Protein AF-0000000087569496 (afdb_homodimer)

Organism: Thalassiosira oceanica (NCBI:txid159749)

Sequence (236 aa):
MSSGLENQNARIEALPGYALFNLKLINWGYIDIARCLPVDTTTLADIKSLITQHVGPTKSLQVSRADNNFPLDADDNITLRGLGFRGKVEKDLPVYNLHYDFTPVGTTESDPLLMTMSMSSGLENQNARIEALPGYALFNLKLINWGYIDIARCLPVDTTTLADIKSLITQHVGPTKSLQVSRADNNFPLDADDNITLRGLGFRGKVEKDLPVYNLHYDFTPVGTTESDPLLMTMS

Nearest PDB structures (foldseek):
  1we6-assembly1_A  TM=6.047E-01  e=3.106E-01  Arabidopsis thaliana
  3shq-assembly1_A  TM=4.912E-01  e=2.909E-01  Drosophila melanogaster
  1hz6-assembly4_A  TM=3.983E-01  e=5.210E+00  Finegoldia magna ATCC 29328
  1we6-assembly1_A  TM=6.037E-01  e=2.105E-01  Arabidopsis thaliana
  3shq-assembly1_A  TM=4.907E-01  e=3.119E-01  Drosophila melanogaster

pLDDT: mean 76.32, std 21.36, range [25.95, 95.31]

Foldseek 3Di:
DPPDPPCVVVPPVQQFFKDWDWDDDPPDPDDTDIDIDRQVQQFLLNVVVVVCVVPPDDPDDWDADPVVRHTPPDDRRAGNVSSPDGGHRVPPDDDDDDDDDDDDPPDDPPNPPVPPVD/DPPDPPCVVVPVVQQFFKDWDWDDDPVDPDDTDIDIDRQVQQFLLNVVVVVCVVPPDDPDDWDADPVVRHTPPDDRRAGNVSSPDGGHRPPPDDDDDDDDDDDDPPDDPPNPPVPPVD

Structure (mmCIF, N/CA/C/O backbone):
data_AF-0000000087569496-model_v1
#
loop_
_entity.id
_entity.type
_entity.pdbx_description
1 polymer 'Ubiquitin-like domain-containing protein'
#
loop_
_atom_site.group_PDB
_atom_site.id
_atom_site.type_symbol
_atom_site.label_atom_id
_atom_site.label_alt_id
_atom_site.label_comp_id
_atom_site.label_asym_id
_atom_site.label_entity_id
_atom_site.label_seq_id
_atom_site.pdbx_PDB_ins_code
_atom_site.Cartn_x
_atom_site.Cartn_y
_atom_site.Cartn_z
_atom_site.occupancy
_atom_site.B_iso_or_equiv
_atom_site.auth_seq_id
_atom_site.auth_comp_id
_atom_site.auth_asym_id
_atom_site.auth_atom_id
_atom_site.pdbx_PDB_model_num
ATOM 1 N N . MET A 1 1 ? 30.203 1.764 -35.562 1 27.36 1 MET A N 1
ATOM 2 C CA . MET A 1 1 ? 28.766 1.621 -35.344 1 27.36 1 MET A CA 1
ATOM 3 C C . MET A 1 1 ? 28.469 1.383 -33.875 1 27.36 1 MET A C 1
ATOM 5 O O . MET A 1 1 ? 28.125 0.268 -33.469 1 27.36 1 MET A O 1
ATOM 9 N N . SER A 1 2 ? 29.266 1.926 -32.906 1 35.06 2 SER A N 1
ATOM 10 C CA . SER A 1 2 ? 29.594 1.748 -31.5 1 35.06 2 SER A CA 1
ATOM 11 C C . SER A 1 2 ? 28.391 2.076 -30.609 1 35.06 2 SER A C 1
ATOM 13 O O . SER A 1 2 ? 28.547 2.213 -29.391 1 35.06 2 SER A O 1
ATOM 15 N N . SER A 1 3 ? 27.281 2.643 -31.078 1 34.66 3 SER A N 1
ATOM 16 C CA . SER A 1 3 ? 26.312 3.516 -30.406 1 34.66 3 SER A CA 1
ATOM 17 C C . SER A 1 3 ? 25.578 2.779 -29.297 1 34.66 3 SER A C 1
ATOM 19 O O . SER A 1 3 ? 25.188 3.385 -28.297 1 34.66 3 SER A O 1
ATOM 21 N N . GLY A 1 4 ? 24.969 1.723 -29.609 1 32.78 4 GLY A N 1
ATOM 22 C CA . GLY A 1 4 ? 23.703 1.283 -29.031 1 32.78 4 GLY A CA 1
ATOM 23 C C . GLY A 1 4 ? 23.828 0.791 -27.609 1 32.78 4 GLY A C 1
ATOM 24 O O . GLY A 1 4 ? 22.891 0.198 -27.062 1 32.78 4 GLY A O 1
ATOM 25 N N . LEU A 1 5 ? 24.953 0.333 -27.156 1 32.25 5 LEU A N 1
ATOM 26 C CA . LEU A 1 5 ? 25.266 -0.092 -25.797 1 32.25 5 LEU A CA 1
ATOM 27 C C . LEU A 1 5 ? 24.953 1.018 -24.797 1 32.25 5 LEU A C 1
ATOM 29 O O . LEU A 1 5 ? 25.859 1.548 -24.156 1 32.25 5 LEU A O 1
ATOM 33 N N . GLU A 1 6 ? 24.422 2.135 -25.312 1 31.05 6 GLU A N 1
ATOM 34 C CA . GLU A 1 6 ? 24.109 3.197 -24.359 1 31.05 6 GLU A CA 1
ATOM 35 C C . GLU A 1 6 ? 23.797 2.625 -22.969 1 31.05 6 GLU A C 1
ATOM 37 O O . GLU A 1 6 ? 23.344 1.481 -22.859 1 31.05 6 GLU A O 1
ATOM 42 N N . ASN A 1 7 ? 24.391 3.305 -21.922 1 30.58 7 ASN A N 1
ATOM 43 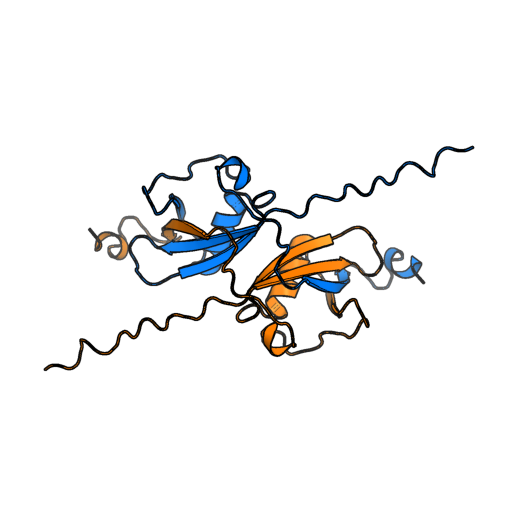C CA . ASN A 1 7 ? 24.453 3.309 -20.453 1 30.58 7 ASN A CA 1
ATOM 44 C C . ASN A 1 7 ? 23.094 2.98 -19.844 1 30.58 7 ASN A C 1
ATOM 46 O O . ASN A 1 7 ? 22.172 3.809 -19.859 1 30.58 7 ASN A O 1
ATOM 50 N N . GLN A 1 8 ? 22.422 1.979 -20.234 1 30.36 8 GLN A N 1
ATOM 51 C CA . GLN A 1 8 ? 21.312 1.518 -19.391 1 30.36 8 GLN A CA 1
ATOM 52 C C . GLN A 1 8 ? 21.578 1.82 -17.922 1 30.36 8 GLN A C 1
ATOM 54 O O . GLN A 1 8 ? 22.234 1.044 -17.234 1 30.36 8 GLN A O 1
ATOM 59 N N . ASN A 1 9 ? 22.344 2.887 -17.516 1 31.89 9 ASN A N 1
ATOM 60 C CA . ASN A 1 9 ? 22.391 3.396 -16.156 1 31.89 9 ASN A CA 1
ATOM 61 C C . ASN A 1 9 ? 21.094 3.084 -15.398 1 31.89 9 ASN A C 1
ATOM 63 O O . ASN A 1 9 ? 20.031 3.6 -15.742 1 31.89 9 ASN A O 1
ATOM 67 N N . ALA A 1 10 ? 20.75 1.887 -15.234 1 31.53 10 ALA A N 1
ATOM 68 C CA . ALA A 1 10 ? 19.734 1.362 -14.328 1 31.53 10 ALA A CA 1
ATOM 69 C C . ALA A 1 10 ? 19.469 2.332 -13.18 1 31.53 10 ALA A C 1
ATOM 71 O O . ALA A 1 10 ? 20.375 2.605 -12.375 1 31.53 10 ALA A O 1
ATOM 72 N N . ARG A 1 11 ? 19.047 3.592 -13.375 1 32.56 11 ARG A N 1
ATOM 73 C CA . ARG A 1 11 ? 18.562 4.434 -12.281 1 32.56 11 ARG A CA 1
ATOM 74 C C . ARG A 1 11 ? 18.219 3.594 -11.055 1 32.56 11 ARG A C 1
ATOM 76 O O . ARG A 1 11 ? 17.344 2.734 -11.109 1 32.56 11 ARG A O 1
ATOM 83 N N . ILE A 1 12 ? 19.141 3.064 -10.352 1 38.03 12 ILE A N 1
ATOM 84 C CA . ILE A 1 12 ? 18.844 2.596 -9.008 1 38.03 12 ILE A CA 1
ATOM 85 C C . ILE A 1 12 ? 17.625 3.357 -8.461 1 38.03 12 ILE A C 1
ATOM 87 O O . ILE A 1 12 ? 17.734 4.547 -8.148 1 38.03 12 ILE A O 1
ATOM 91 N N . GLU A 1 13 ? 16.672 3.441 -9.102 1 44.5 13 GLU A N 1
ATOM 92 C CA . GLU A 1 13 ? 15.523 4.121 -8.492 1 44.5 13 GLU A CA 1
ATOM 93 C C . GLU A 1 13 ? 15.531 3.951 -6.977 1 44.5 13 GLU A C 1
ATOM 95 O O . GLU A 1 13 ? 15.633 2.83 -6.469 1 44.5 13 GLU A O 1
ATOM 100 N N . ALA A 1 14 ? 16.234 4.918 -6.363 1 51.84 14 ALA A N 1
ATOM 101 C CA . ALA A 1 14 ? 16.188 4.965 -4.902 1 51.84 14 ALA A CA 1
ATOM 102 C C . ALA A 1 14 ? 14.883 4.355 -4.379 1 51.84 14 ALA A C 1
ATOM 104 O O . ALA A 1 14 ? 13.828 4.492 -5.008 1 51.84 14 ALA A O 1
ATOM 105 N N . LEU A 1 15 ? 15.055 3.25 -3.758 1 62.47 15 LEU A N 1
ATOM 106 C CA . LEU A 1 15 ? 13.906 2.652 -3.094 1 62.47 15 LEU A CA 1
ATOM 107 C C . LEU A 1 15 ? 13.039 3.727 -2.441 1 62.47 15 LEU A C 1
ATOM 109 O O . LEU A 1 15 ? 13.555 4.625 -1.772 1 62.47 15 LEU A O 1
ATOM 113 N N . PRO A 1 16 ? 11.922 3.766 -2.926 1 75.06 16 PRO A N 1
ATOM 114 C CA . PRO A 1 16 ? 11.07 4.777 -2.297 1 75.06 16 PRO A CA 1
ATOM 115 C C . PRO A 1 16 ? 11.039 4.66 -0.776 1 75.06 16 PRO A C 1
ATOM 117 O O . PRO A 1 16 ? 11.203 3.562 -0.234 1 75.06 16 PRO A O 1
ATOM 120 N N . GLY A 1 17 ? 11.141 5.871 -0.107 1 88.69 17 GLY A N 1
ATOM 121 C CA . GLY A 1 17 ? 10.883 5.879 1.324 1 88.69 17 GLY A CA 1
ATOM 122 C C . GLY A 1 17 ? 9.445 5.547 1.674 1 88.69 17 GLY A C 1
ATOM 123 O O . GLY A 1 17 ? 8.523 5.973 0.981 1 88.69 17 GLY A O 1
ATOM 124 N N . TYR A 1 18 ? 9.25 4.68 2.658 1 90.06 18 TYR A N 1
ATOM 125 C CA . TYR A 1 18 ? 7.918 4.277 3.088 1 90.06 18 TYR A CA 1
ATOM 126 C C . TYR A 1 18 ? 7.609 4.809 4.484 1 90.06 18 TYR A C 1
ATOM 128 O O . TYR A 1 18 ? 8.516 5 5.297 1 90.06 18 TYR A O 1
ATOM 136 N N . ALA A 1 19 ? 6.379 5.062 4.707 1 91.56 19 ALA A N 1
ATOM 137 C CA . ALA A 1 19 ? 5.852 5.402 6.027 1 91.56 19 ALA A CA 1
ATOM 138 C C . ALA A 1 19 ? 4.5 4.738 6.266 1 91.56 19 ALA A C 1
ATOM 140 O O . ALA A 1 19 ? 3.807 4.363 5.316 1 91.56 19 ALA A O 1
ATOM 141 N N . LEU A 1 20 ? 4.191 4.523 7.535 1 90.25 20 LEU A N 1
ATOM 142 C CA . LEU A 1 20 ? 2.879 4.027 7.941 1 90.25 20 LEU A CA 1
ATOM 143 C C . LEU A 1 20 ? 1.912 5.184 8.18 1 90.25 20 LEU A C 1
ATOM 145 O O . LEU A 1 20 ? 2.244 6.137 8.891 1 90.25 20 LEU A O 1
ATOM 149 N N . PHE A 1 21 ? 0.768 5.098 7.566 1 90.69 21 PHE A N 1
ATOM 150 C CA . PHE A 1 21 ? -0.273 6.102 7.758 1 90.69 21 PHE A CA 1
ATOM 151 C C . PHE A 1 21 ? -1.497 5.488 8.43 1 90.69 21 PHE A C 1
ATOM 153 O O . PHE A 1 21 ? -2.078 4.531 7.922 1 90.69 21 PHE A O 1
ATOM 160 N N . ASN A 1 22 ? -1.865 6.008 9.562 1 87.31 22 ASN A N 1
ATOM 161 C CA . ASN A 1 22 ? -3.123 5.703 10.234 1 87.31 22 ASN A CA 1
ATOM 162 C C . ASN A 1 22 ? -4.207 6.719 9.883 1 87.31 22 ASN A C 1
ATOM 164 O O . ASN A 1 22 ? -4.105 7.895 10.242 1 87.31 22 ASN A O 1
ATOM 168 N N . LEU A 1 23 ? -5.191 6.297 9.18 1 90.31 23 LEU A N 1
ATOM 169 C CA . LEU A 1 23 ? -6.312 7.141 8.789 1 90.31 23 LEU A CA 1
ATOM 170 C C . LEU A 1 23 ? -7.527 6.875 9.672 1 90.31 23 LEU A C 1
ATOM 172 O O . LEU A 1 23 ? -8.039 5.754 9.711 1 90.31 23 LEU A O 1
ATOM 176 N N . LYS A 1 24 ? -7.973 7.871 10.32 1 87.31 24 LYS A N 1
ATOM 177 C CA . LYS A 1 24 ? -9.094 7.723 11.242 1 87.31 24 LYS A CA 1
ATOM 178 C C . LYS A 1 24 ? -10.195 8.734 10.938 1 87.31 24 LYS A C 1
ATOM 180 O O . LYS A 1 24 ? -9.914 9.898 10.641 1 87.31 24 LYS A O 1
ATOM 185 N N . LEU A 1 25 ? -11.352 8.195 11.023 1 88.12 25 LEU A N 1
ATOM 186 C CA . LEU A 1 25 ? -12.484 9.109 10.93 1 88.12 25 LEU A CA 1
ATOM 187 C C . LEU A 1 25 ? -12.547 10.023 12.148 1 88.12 25 LEU A C 1
ATOM 189 O O . LEU A 1 25 ? -12.359 9.57 13.281 1 88.12 25 LEU A O 1
ATOM 193 N N . ILE A 1 26 ? -12.664 11.344 12.086 1 82.06 26 ILE A N 1
ATOM 194 C CA . ILE A 1 26 ? -12.625 12.328 13.156 1 82.06 26 ILE A CA 1
ATOM 195 C C . ILE A 1 26 ? -13.703 12.016 14.188 1 82.06 26 ILE A C 1
ATOM 197 O O . ILE A 1 26 ? -13.477 12.141 15.391 1 82.06 26 ILE A O 1
ATOM 201 N N . ASN A 1 27 ? -14.906 11.781 13.914 1 67.81 27 ASN A N 1
ATOM 202 C CA . ASN A 1 27 ? -15.961 11.695 14.922 1 67.81 27 ASN A CA 1
ATOM 203 C C . ASN A 1 27 ? -16.188 10.258 15.367 1 67.81 27 ASN A C 1
ATOM 205 O O . ASN A 1 27 ? -16.984 10 16.281 1 67.81 27 ASN A O 1
ATOM 209 N N . TRP A 1 28 ? -15.633 9.375 14.609 1 59 28 TRP A N 1
ATOM 210 C CA . TRP A 1 28 ? -15.906 7.992 15 1 59 28 TRP A CA 1
ATOM 211 C C . TRP A 1 28 ? -14.617 7.285 15.414 1 59 28 TRP A C 1
ATOM 213 O O . TRP A 1 28 ? -13.547 7.562 14.867 1 59 28 TRP A O 1
ATOM 223 N N . GLY A 1 29 ? -14.406 7 16.641 1 55.88 29 GLY A N 1
ATOM 224 C CA . GLY A 1 29 ? -13.312 6.25 17.25 1 55.88 29 GLY A CA 1
ATOM 225 C C . GLY A 1 29 ? -13 4.965 16.516 1 55.88 29 GLY A C 1
ATOM 226 O O . GLY A 1 29 ? -12.133 4.195 16.938 1 55.88 29 GLY A O 1
ATOM 227 N N . TYR A 1 30 ? -13.766 4.637 15.492 1 52.81 30 TYR A N 1
ATOM 228 C CA . TYR A 1 30 ? -13.688 3.223 15.141 1 52.81 30 TYR A CA 1
ATOM 229 C C . TYR A 1 30 ? -12.852 3.02 13.883 1 52.81 30 TYR A C 1
ATOM 231 O O . TYR A 1 30 ? -12.125 2.029 13.766 1 52.81 30 TYR A O 1
ATOM 239 N N . ILE A 1 31 ? -13.188 3.738 12.82 1 54.97 31 ILE A N 1
ATOM 240 C CA . ILE A 1 31 ? -12.695 3.131 11.586 1 54.97 31 ILE A CA 1
ATOM 241 C C . ILE A 1 31 ? -11.242 3.543 11.344 1 54.97 31 ILE A C 1
ATOM 243 O O . ILE A 1 31 ? -10.953 4.73 11.188 1 54.97 31 ILE A O 1
ATOM 247 N N . ASP A 1 32 ? -10.281 2.596 11.617 1 72.5 32 ASP A N 1
ATOM 248 C CA . ASP A 1 32 ? -8.859 2.848 11.438 1 72.5 32 ASP A CA 1
ATOM 249 C C . ASP A 1 32 ? -8.312 2.08 10.234 1 72.5 32 ASP A C 1
ATOM 251 O O . ASP A 1 32 ? -8.594 0.894 10.062 1 72.5 32 ASP A O 1
ATOM 255 N N . ILE A 1 33 ? -8.008 2.848 9.148 1 76.69 33 ILE A N 1
ATOM 256 C CA . ILE A 1 33 ? -7.219 2.258 8.07 1 76.69 33 ILE A CA 1
ATOM 257 C C . ILE A 1 33 ? -5.73 2.498 8.328 1 76.69 33 ILE A C 1
ATOM 259 O O . ILE A 1 33 ? -5.316 3.631 8.586 1 76.69 33 ILE A O 1
ATOM 263 N N . ALA A 1 34 ? -4.938 1.417 8.438 1 83.25 34 ALA A N 1
ATOM 264 C CA . ALA A 1 34 ? -3.484 1.545 8.484 1 83.25 34 ALA A CA 1
ATOM 265 C C . ALA A 1 34 ? -2.846 1.029 7.199 1 83.25 34 ALA A C 1
ATOM 267 O O . ALA A 1 34 ? -3.131 -0.088 6.762 1 83.25 34 ALA A O 1
ATOM 268 N N . ARG A 1 35 ? -2.09 1.944 6.547 1 87.31 35 ARG A N 1
ATOM 269 C CA . ARG A 1 35 ? -1.463 1.562 5.285 1 87.31 35 ARG A CA 1
ATOM 270 C C . ARG A 1 35 ? -0.011 2.025 5.234 1 87.31 35 ARG A C 1
ATOM 272 O O . ARG A 1 35 ? 0.304 3.146 5.641 1 87.31 35 ARG A O 1
ATOM 279 N N . CYS A 1 36 ? 0.904 1.136 4.828 1 88.56 36 CYS A N 1
ATOM 280 C CA . CYS A 1 36 ? 2.275 1.498 4.484 1 88.56 36 CYS A CA 1
ATOM 281 C C . CYS A 1 36 ? 2.359 2.02 3.057 1 88.56 36 CYS A C 1
ATOM 283 O O . CYS A 1 36 ? 1.996 1.316 2.113 1 88.56 36 CYS A O 1
ATOM 285 N N . LEU A 1 37 ? 2.82 3.281 2.863 1 90.06 37 LEU A N 1
ATOM 286 C CA . LEU A 1 37 ? 2.781 3.934 1.559 1 90.06 37 LEU A CA 1
ATOM 287 C C . LEU A 1 37 ? 4.148 4.516 1.202 1 90.06 37 LEU A C 1
ATOM 289 O O . LEU A 1 37 ? 4.867 5.004 2.076 1 90.06 37 LEU A O 1
ATOM 293 N N . PRO A 1 38 ? 4.52 4.426 -0.091 1 89.25 38 PRO A N 1
ATOM 294 C CA . PRO A 1 38 ? 5.719 5.145 -0.538 1 89.25 38 PRO A CA 1
ATOM 295 C C . PRO A 1 38 ? 5.516 6.656 -0.583 1 89.25 38 PRO A C 1
ATOM 297 O O . PRO A 1 38 ? 4.684 7.148 -1.349 1 89.25 38 PRO A O 1
ATOM 300 N N . VAL A 1 39 ? 6.363 7.391 0.171 1 92.56 39 VAL A N 1
ATOM 301 C CA . VAL A 1 39 ? 6.117 8.82 0.314 1 92.56 39 VAL A CA 1
ATOM 302 C C . VAL A 1 39 ? 6.574 9.555 -0.945 1 92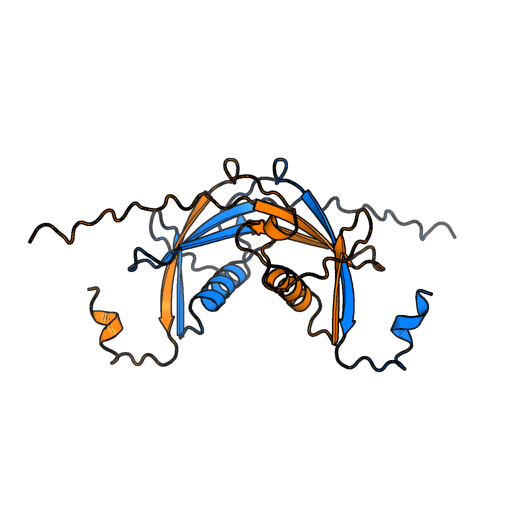.56 39 VAL A C 1
ATOM 304 O O . VAL A 1 39 ? 6.164 10.688 -1.194 1 92.56 39 VAL A O 1
ATOM 307 N N . ASP A 1 40 ? 7.367 8.977 -1.811 1 89.75 40 ASP A N 1
ATOM 308 C CA . ASP A 1 40 ? 7.945 9.625 -2.98 1 89.75 40 ASP A CA 1
ATOM 309 C C . ASP A 1 40 ? 6.996 9.562 -4.172 1 89.75 40 ASP A C 1
ATOM 311 O O . ASP A 1 40 ? 7.129 10.336 -5.121 1 89.75 40 ASP A O 1
ATOM 315 N N . THR A 1 41 ? 6.008 8.664 -4.105 1 87.81 41 THR A N 1
ATOM 316 C CA . THR A 1 41 ? 5.195 8.469 -5.301 1 87.81 41 THR A CA 1
ATOM 317 C C . THR A 1 41 ? 3.709 8.57 -4.969 1 87.81 41 THR A C 1
ATOM 319 O O . THR A 1 41 ? 2.879 8.758 -5.859 1 87.81 41 THR A O 1
ATOM 322 N N . THR A 1 42 ? 3.277 8.383 -3.707 1 90.06 42 THR A N 1
ATOM 323 C CA . THR A 1 42 ? 1.876 8.508 -3.322 1 90.06 42 THR A CA 1
ATOM 324 C C . THR A 1 42 ? 1.475 9.977 -3.229 1 90.06 42 THR A C 1
ATOM 326 O O . THR A 1 42 ? 2.18 10.781 -2.613 1 90.06 42 THR A O 1
ATOM 329 N N . THR A 1 43 ? 0.371 10.258 -3.816 1 93.88 43 THR A N 1
ATOM 330 C CA . THR A 1 43 ? -0.158 11.617 -3.805 1 93.88 43 THR A CA 1
ATOM 331 C C . THR A 1 43 ? -1.369 11.719 -2.881 1 93.88 43 THR A C 1
ATOM 333 O O . THR A 1 43 ? -1.891 10.703 -2.42 1 93.88 43 THR A O 1
ATOM 336 N N . LEU A 1 44 ? -1.839 12.992 -2.594 1 94.69 44 LEU A N 1
ATOM 337 C CA . LEU A 1 44 ? -3.059 13.195 -1.819 1 94.69 44 LEU A CA 1
ATOM 338 C C . LEU A 1 44 ? -4.254 12.547 -2.506 1 94.69 44 LEU A C 1
ATOM 340 O O . LEU A 1 44 ? -5.152 12.031 -1.84 1 94.69 44 LEU A O 1
ATOM 344 N N . ALA A 1 45 ? -4.246 12.547 -3.863 1 93.69 45 ALA A N 1
ATOM 345 C CA . ALA A 1 45 ? -5.305 11.883 -4.613 1 93.69 45 ALA A CA 1
ATOM 346 C C . ALA A 1 45 ? -5.352 10.391 -4.289 1 93.69 45 ALA A C 1
ATOM 348 O O . ALA A 1 45 ? -6.434 9.805 -4.18 1 93.69 45 ALA A O 1
ATOM 349 N N . ASP A 1 46 ? -4.188 9.711 -4.121 1 90.12 46 ASP A N 1
ATOM 350 C CA . ASP A 1 46 ? -4.121 8.297 -3.762 1 90.12 46 ASP A CA 1
ATOM 351 C C . ASP A 1 46 ? -4.723 8.055 -2.379 1 90.12 46 ASP A C 1
ATOM 353 O O . ASP A 1 46 ? -5.441 7.074 -2.174 1 90.12 46 ASP A O 1
ATOM 357 N N . ILE A 1 47 ? -4.387 8.961 -1.452 1 91.44 47 ILE A N 1
ATOM 358 C CA . ILE A 1 47 ? -4.918 8.844 -0.098 1 91.44 47 ILE A CA 1
ATOM 359 C C . ILE A 1 47 ? -6.445 8.93 -0.133 1 91.44 47 ILE A C 1
ATOM 361 O O . ILE A 1 47 ? -7.133 8.109 0.479 1 91.44 47 ILE A O 1
ATOM 365 N N . LYS A 1 48 ? -6.988 9.859 -0.817 1 91.44 48 LYS A N 1
ATOM 366 C CA . LYS A 1 48 ? -8.43 10.039 -0.926 1 91.44 48 LYS A CA 1
ATOM 367 C C . LYS A 1 48 ? -9.094 8.828 -1.587 1 91.44 48 LYS A C 1
ATOM 369 O O . LYS A 1 48 ? -10.164 8.398 -1.166 1 91.44 48 LYS A O 1
ATOM 374 N N . SER A 1 49 ? -8.469 8.297 -2.557 1 90.5 49 SER A N 1
ATOM 375 C CA . SER A 1 49 ? -8.969 7.09 -3.205 1 90.5 49 SER A CA 1
ATOM 376 C C . SER A 1 49 ? -9.016 5.918 -2.23 1 90.5 49 SER A C 1
ATOM 378 O O . SER A 1 49 ? -9.984 5.148 -2.219 1 90.5 49 SER A O 1
ATOM 380 N N . LEU A 1 50 ? -7.98 5.703 -1.492 1 85.56 50 LEU A N 1
ATOM 381 C CA . LEU A 1 50 ? -7.926 4.66 -0.476 1 85.56 50 LEU A CA 1
ATOM 382 C C . LEU A 1 50 ? -9.094 4.785 0.495 1 85.56 50 LEU A C 1
ATOM 384 O O . LEU A 1 50 ? -9.758 3.795 0.815 1 85.56 50 LEU A O 1
ATOM 388 N N . ILE A 1 51 ? -9.352 6.023 0.912 1 87.62 51 ILE A N 1
ATOM 389 C CA . ILE A 1 51 ? -10.445 6.27 1.844 1 87.62 51 ILE A CA 1
ATOM 390 C C . ILE A 1 51 ? -11.773 5.934 1.176 1 87.62 51 ILE A C 1
ATOM 392 O O . ILE A 1 51 ? -12.609 5.23 1.754 1 87.62 51 ILE A O 1
ATOM 396 N N . THR A 1 52 ? -11.961 6.328 -0.032 1 88.25 52 THR A N 1
ATOM 397 C CA . THR A 1 52 ? -13.211 6.121 -0.75 1 88.25 52 THR A CA 1
ATOM 398 C C . THR A 1 52 ? -13.453 4.637 -0.999 1 88.25 52 THR A C 1
ATOM 400 O O . THR A 1 52 ? -14.594 4.176 -0.974 1 88.25 52 THR A O 1
ATOM 403 N N . GLN A 1 53 ? -12.414 3.895 -1.212 1 82.38 53 GLN A N 1
ATOM 404 C CA . GLN A 1 53 ? -12.539 2.449 -1.356 1 82.38 53 GLN A CA 1
ATOM 405 C C . GLN A 1 53 ? -13.047 1.81 -0.067 1 82.38 53 GLN A C 1
ATOM 407 O O . GLN A 1 53 ? -13.734 0.786 -0.104 1 82.38 53 GLN A O 1
ATOM 412 N N . HIS A 1 54 ? -12.734 2.432 0.965 1 80.56 54 HIS A N 1
ATOM 413 C CA . HIS A 1 54 ? -13.086 1.901 2.277 1 80.56 54 HIS A CA 1
ATOM 414 C C . HIS A 1 54 ? -14.492 2.33 2.686 1 80.56 54 HIS A C 1
ATOM 416 O O . HIS A 1 54 ? -15.281 1.512 3.168 1 80.56 54 HIS A O 1
ATOM 422 N N . VAL A 1 55 ? -14.852 3.535 2.453 1 82.44 55 VAL A N 1
ATOM 423 C CA . VAL A 1 55 ? -16.109 4.039 3.002 1 82.44 55 VAL A CA 1
ATOM 424 C C . VAL A 1 55 ? -17.156 4.121 1.897 1 82.44 55 VAL A C 1
ATOM 426 O O . VAL A 1 55 ? -18.344 4.32 2.174 1 82.44 55 VAL A O 1
ATOM 429 N N . GLY A 1 56 ? -16.75 4.012 0.641 1 85 56 GLY A N 1
ATOM 430 C CA . GLY A 1 56 ? -17.656 4.176 -0.488 1 85 56 GLY A CA 1
ATOM 431 C C . GLY A 1 56 ? -17.609 5.57 -1.086 1 85 56 GLY A C 1
ATOM 432 O O . GLY A 1 56 ? -16.797 6.406 -0.677 1 85 56 GLY A O 1
ATOM 433 N N . PRO A 1 57 ? -18.469 5.84 -2.164 1 89.44 57 PRO A N 1
ATOM 434 C CA . PRO A 1 57 ? -18.5 7.141 -2.84 1 89.44 57 PRO A CA 1
ATOM 435 C C . PRO A 1 57 ? -18.844 8.289 -1.896 1 89.44 57 PRO A C 1
ATOM 437 O O . PRO A 1 57 ? -19.734 8.148 -1.044 1 89.44 57 PRO A O 1
ATOM 440 N N . THR A 1 58 ? -18.156 9.414 -2.055 1 92.25 58 THR A N 1
ATOM 441 C CA . THR A 1 58 ? -18.297 10.562 -1.168 1 92.25 58 THR A CA 1
ATOM 442 C C . THR A 1 58 ? -18.656 11.812 -1.962 1 92.25 58 THR A C 1
ATOM 444 O O . THR A 1 58 ? -18.203 11.984 -3.094 1 92.25 58 THR A O 1
ATOM 447 N N . LYS A 1 59 ? -19.516 12.672 -1.44 1 91.81 59 LYS A N 1
ATOM 448 C CA . LYS A 1 59 ? -19.781 14.008 -1.964 1 91.81 59 LYS A CA 1
ATOM 449 C C . LYS A 1 59 ? -18.625 14.961 -1.661 1 91.81 59 LYS A C 1
ATOM 451 O O . LYS A 1 59 ? -18.266 15.797 -2.49 1 91.81 59 LYS A O 1
ATOM 456 N N . SER A 1 60 ? -18.109 14.875 -0.481 1 92.5 60 SER A N 1
ATOM 457 C CA . SER A 1 60 ? -16.938 15.625 -0.049 1 92.5 60 SER A CA 1
ATOM 458 C C . SER A 1 60 ? -16.031 14.781 0.852 1 92.5 60 SER A C 1
ATOM 460 O O . SER A 1 60 ? -16.516 13.867 1.526 1 92.5 60 SER A O 1
ATOM 462 N N . LEU A 1 61 ? -14.75 15.086 0.758 1 92 61 LEU A N 1
ATOM 463 C CA . LEU A 1 61 ? -13.758 14.383 1.56 1 92 61 LEU A CA 1
ATOM 464 C C . LEU A 1 61 ? -12.625 15.328 1.966 1 92 61 LEU A C 1
ATOM 466 O O . LEU A 1 61 ? -12.039 16 1.118 1 92 61 LEU A O 1
ATOM 470 N N . GLN A 1 62 ? -12.461 15.43 3.256 1 92.88 62 GLN A N 1
ATOM 471 C CA . GLN A 1 62 ? -11.375 16.234 3.799 1 92.88 62 GLN A CA 1
ATOM 472 C C . GLN A 1 62 ? -10.398 15.391 4.598 1 92.88 62 GLN A C 1
ATOM 474 O O . GLN A 1 62 ? -10.812 14.523 5.375 1 92.88 62 GLN A O 1
ATOM 479 N N . VAL A 1 63 ? -9.133 15.633 4.355 1 93.62 63 VAL A N 1
ATOM 480 C CA . VAL A 1 63 ? -8.07 14.945 5.086 1 93.62 63 VAL A CA 1
ATOM 481 C C . VAL A 1 63 ? -7.211 15.969 5.828 1 93.62 63 VAL A C 1
ATOM 483 O O . VAL A 1 63 ? -6.898 17.031 5.289 1 93.62 63 VAL A O 1
ATOM 486 N N . SER A 1 64 ? -6.824 15.641 7.082 1 93.88 64 SER A N 1
ATOM 487 C CA . SER A 1 64 ? -6.004 16.531 7.891 1 93.88 64 SER A CA 1
ATOM 488 C C . SER A 1 64 ? -5 15.758 8.734 1 93.88 64 SER A C 1
ATOM 490 O O . SER A 1 64 ? -5.168 14.562 8.961 1 93.88 64 SER A O 1
ATOM 492 N N . ARG A 1 65 ? -3.955 16.453 9.156 1 91.94 65 ARG A N 1
ATOM 493 C CA . ARG A 1 65 ? -3.066 15.883 10.164 1 91.94 65 ARG A CA 1
ATOM 494 C C . ARG A 1 65 ? -3.773 15.758 11.516 1 91.94 65 ARG A C 1
ATOM 496 O O . ARG A 1 65 ? -4.457 16.688 11.945 1 91.94 65 ARG A O 1
ATOM 503 N N . ALA A 1 66 ? -3.592 14.688 12.133 1 88.56 66 ALA A N 1
ATOM 504 C CA . ALA A 1 66 ? -4.332 14.414 13.367 1 88.56 66 ALA A CA 1
ATOM 505 C C . ALA A 1 66 ? -3.83 15.289 14.508 1 88.56 66 ALA A C 1
ATOM 507 O O . ALA A 1 66 ? -4.594 15.641 15.414 1 88.56 66 ALA A O 1
ATOM 508 N N . ASP A 1 67 ? -2.545 15.656 14.5 1 88.31 67 ASP A N 1
ATOM 509 C CA . ASP A 1 67 ? -1.93 16.328 15.641 1 88.31 67 ASP A CA 1
ATOM 510 C C . ASP A 1 67 ? -2.445 17.75 15.781 1 88.31 67 ASP A C 1
ATOM 512 O O . ASP A 1 67 ? -2.555 18.266 16.906 1 88.31 67 ASP A O 1
ATOM 516 N N . ASN A 1 68 ? -2.773 18.391 14.742 1 89.62 68 ASN A N 1
ATOM 517 C CA . ASN A 1 68 ? -3.18 19.781 14.82 1 89.62 68 ASN A CA 1
ATOM 518 C C . ASN A 1 68 ? -4.434 20.047 13.992 1 89.62 68 ASN A C 1
ATOM 520 O O . ASN A 1 68 ? -4.914 21.188 13.938 1 89.62 68 ASN A O 1
ATOM 524 N N . ASN A 1 69 ? -4.922 19.031 13.32 1 87.5 69 ASN A N 1
ATOM 525 C CA . ASN A 1 69 ? -6.113 19.078 12.484 1 87.5 69 ASN A CA 1
ATOM 526 C C . ASN A 1 69 ? -5.938 20.031 11.305 1 87.5 69 ASN A C 1
ATOM 528 O O . ASN A 1 69 ? -6.918 20.531 10.758 1 87.5 69 ASN A O 1
ATOM 532 N N . PHE A 1 70 ? -4.676 20.312 10.992 1 88.81 70 PHE A N 1
ATOM 533 C CA . PHE A 1 70 ? -4.422 21.125 9.812 1 88.81 70 PHE A CA 1
ATOM 534 C C . PHE A 1 70 ? -4.793 20.359 8.539 1 88.81 70 PHE A C 1
ATOM 536 O O . PHE A 1 70 ? -4.375 19.219 8.359 1 88.81 70 PHE A O 1
ATOM 543 N N . PRO A 1 71 ? -5.633 21.016 7.723 1 91.94 71 PRO A N 1
ATOM 544 C CA . PRO A 1 71 ? -6.016 20.359 6.473 1 91.94 71 PRO A CA 1
ATOM 545 C C . PRO A 1 71 ? -4.844 20.188 5.512 1 91.94 71 PRO A C 1
ATOM 547 O O . PRO A 1 71 ? -3.959 21.047 5.449 1 91.94 71 PRO A O 1
ATOM 550 N N . LEU A 1 72 ? -4.832 19.016 4.91 1 93.12 72 LEU A N 1
ATOM 551 C CA . LEU A 1 72 ? -3.922 18.828 3.785 1 93.12 72 LEU A CA 1
ATOM 552 C C . LEU A 1 72 ? -4.531 19.375 2.496 1 93.12 72 LEU A C 1
ATOM 554 O O . LEU A 1 72 ? -4.926 18.594 1.617 1 93.12 72 LEU A O 1
ATOM 558 N N . ASP A 1 73 ? -4.934 20.516 2.42 1 78.81 73 ASP A N 1
ATOM 559 C CA . ASP A 1 73 ? -5.59 21.219 1.323 1 78.81 73 ASP A CA 1
ATOM 560 C C . ASP A 1 73 ? -4.594 21.562 0.218 1 78.81 73 ASP A C 1
ATOM 562 O O . ASP A 1 73 ? -4.238 22.719 0.035 1 78.81 73 ASP A O 1
ATOM 566 N N . ALA A 1 74 ? -3.979 20.609 -0.312 1 74.12 74 ALA A N 1
ATOM 567 C CA . ALA A 1 74 ? -3.004 20.797 -1.383 1 74.12 74 ALA A CA 1
ATOM 568 C C . ALA A 1 74 ? -3.504 20.188 -2.693 1 74.12 74 ALA A C 1
ATOM 570 O O . ALA A 1 74 ? -4.586 19.594 -2.738 1 74.12 74 ALA A O 1
ATOM 571 N N . ASP A 1 75 ? -2.812 20.656 -3.748 1 91.12 75 ASP A N 1
ATOM 572 C CA . ASP A 1 75 ? -2.973 19.984 -5.035 1 91.12 75 ASP A CA 1
ATOM 573 C C . ASP A 1 75 ? -2.967 18.469 -4.867 1 91.12 75 ASP A C 1
ATOM 575 O O . ASP A 1 75 ? -2.16 17.922 -4.109 1 91.12 75 ASP A O 1
ATOM 579 N N . ASP A 1 76 ? -4.035 17.828 -5.43 1 92.19 76 ASP A N 1
ATOM 580 C CA . ASP A 1 76 ? -4.199 16.375 -5.305 1 92.19 76 ASP A CA 1
ATOM 581 C C . ASP A 1 76 ? -3.01 15.641 -5.91 1 92.19 76 ASP A C 1
ATOM 583 O O . ASP A 1 76 ? -2.811 14.453 -5.645 1 92.19 76 ASP A O 1
ATOM 587 N N . ASN A 1 77 ? -2.184 16.359 -6.68 1 93.31 77 ASN A N 1
ATOM 588 C CA . ASN A 1 77 ? -1.108 15.703 -7.41 1 93.31 77 ASN A CA 1
ATOM 589 C C . ASN A 1 77 ? 0.232 15.852 -6.699 1 93.31 77 ASN A C 1
ATOM 591 O O . ASN A 1 77 ? 1.264 15.414 -7.207 1 93.31 77 ASN A O 1
ATOM 595 N N . ILE A 1 78 ? 0.224 16.422 -5.578 1 93.12 78 ILE A N 1
ATOM 596 C CA . ILE A 1 78 ? 1.449 16.562 -4.797 1 93.12 78 ILE A CA 1
ATOM 597 C C . ILE A 1 78 ? 1.72 15.258 -4.043 1 93.12 78 ILE A C 1
ATOM 599 O O . ILE A 1 78 ? 0.798 14.641 -3.5 1 93.12 78 ILE A O 1
ATOM 603 N N . THR A 1 79 ? 3.012 14.828 -4.066 1 94.19 79 THR A N 1
ATOM 604 C CA . THR A 1 79 ? 3.393 13.609 -3.352 1 94.19 79 THR A CA 1
ATOM 605 C C . THR A 1 79 ? 3.338 13.828 -1.842 1 94.19 79 THR A C 1
ATOM 607 O O . THR A 1 79 ? 3.328 14.969 -1.376 1 94.19 79 THR A O 1
ATOM 610 N N . LEU A 1 80 ? 3.299 12.773 -1.058 1 95.25 80 LEU A N 1
ATOM 611 C CA . LEU A 1 80 ? 3.326 12.867 0.398 1 95.25 80 LEU A CA 1
ATOM 612 C C . LEU A 1 80 ? 4.613 13.531 0.876 1 95.25 80 LEU A C 1
ATOM 614 O O . LEU A 1 80 ? 4.594 14.305 1.835 1 95.25 80 LEU A O 1
ATOM 618 N N . ARG A 1 81 ? 5.719 13.266 0.188 1 94.31 81 ARG A N 1
ATOM 619 C CA . ARG A 1 81 ? 6.965 13.961 0.501 1 94.31 81 ARG A CA 1
ATOM 620 C C . ARG A 1 81 ? 6.809 15.469 0.321 1 94.31 81 ARG A C 1
ATOM 622 O O . ARG A 1 81 ? 7.27 16.25 1.157 1 94.31 81 ARG A O 1
ATOM 629 N N . GLY A 1 82 ? 6.176 15.781 -0.764 1 94 82 GLY A N 1
ATOM 630 C CA . GLY A 1 82 ? 5.91 17.188 -1.024 1 94 82 GLY A CA 1
ATOM 631 C C . GLY A 1 82 ? 5.059 17.844 0.047 1 94 82 GLY A C 1
ATOM 632 O O . GLY A 1 82 ? 5.102 19.062 0.221 1 94 82 GLY A O 1
ATOM 633 N N . LEU A 1 83 ? 4.25 17.094 0.756 1 94.31 83 LEU A N 1
ATOM 634 C CA . LEU A 1 83 ? 3.408 17.594 1.84 1 94.31 83 LEU A CA 1
ATOM 635 C C . LEU A 1 83 ? 4.168 17.594 3.162 1 94.31 83 LEU A C 1
ATOM 637 O O . LEU A 1 83 ? 3.607 17.938 4.203 1 94.31 83 LEU A O 1
ATOM 641 N N . GLY A 1 84 ? 5.406 17.078 3.197 1 93 84 GLY A N 1
ATOM 642 C CA . GLY A 1 84 ? 6.238 17.156 4.387 1 93 84 GLY A CA 1
ATOM 643 C C . GLY A 1 84 ? 6.391 15.836 5.105 1 93 84 GLY A C 1
ATOM 644 O O . GLY A 1 84 ? 7.008 15.766 6.172 1 93 84 GLY A O 1
ATOM 645 N N . PHE A 1 85 ? 5.867 14.82 4.59 1 94.19 85 PHE A N 1
ATOM 646 C CA . PHE A 1 85 ? 6.051 13.516 5.203 1 94.19 85 PHE A CA 1
ATOM 647 C C . PHE A 1 85 ? 7.391 12.906 4.801 1 94.19 85 PHE A C 1
ATOM 649 O O . PHE A 1 85 ? 7.82 13.047 3.652 1 94.19 85 PHE A O 1
ATOM 656 N N . ARG A 1 86 ? 7.988 12.18 5.719 1 93.56 86 ARG A N 1
ATOM 657 C CA . ARG A 1 86 ? 9.25 11.5 5.469 1 93.56 86 ARG A CA 1
ATOM 658 C C . ARG A 1 86 ? 9.078 9.984 5.547 1 93.56 86 ARG A C 1
ATOM 660 O O . ARG A 1 86 ? 8.258 9.484 6.32 1 93.56 86 ARG A O 1
ATOM 667 N N . GLY A 1 87 ? 9.758 9.359 4.656 1 91 87 GLY A N 1
ATOM 668 C CA . GLY A 1 87 ? 9.781 7.906 4.664 1 91 87 GLY A CA 1
ATOM 669 C C . GLY A 1 87 ? 11.156 7.332 4.965 1 91 87 GLY A C 1
ATOM 670 O O . GLY A 1 87 ? 12.148 8.062 4.992 1 91 87 GLY A O 1
ATOM 671 N N . LYS A 1 88 ? 11.164 6.074 5.352 1 86.69 88 LYS A N 1
ATOM 672 C CA . LYS A 1 88 ? 12.398 5.301 5.488 1 86.69 88 LYS A CA 1
ATOM 673 C C . LYS A 1 88 ? 12.508 4.242 4.398 1 86.69 88 LYS A C 1
ATOM 675 O O . LYS A 1 88 ? 11.5 3.645 4.004 1 86.69 88 LYS A O 1
ATOM 680 N N . VAL A 1 89 ? 13.75 4.086 3.947 1 79.94 89 VAL A N 1
ATOM 681 C CA . VAL A 1 89 ? 13.984 3.014 2.986 1 79.94 89 VAL A CA 1
ATOM 682 C C . VAL A 1 89 ? 13.773 1.661 3.662 1 79.94 89 VAL A C 1
ATOM 684 O O . VAL A 1 89 ? 14.203 1.455 4.801 1 79.94 89 VAL A O 1
ATOM 687 N N . GLU A 1 90 ? 12.906 0.922 3.111 1 71.5 90 GLU A N 1
ATOM 688 C CA . GLU A 1 90 ? 12.539 -0.377 3.672 1 71.5 90 GLU A CA 1
ATOM 689 C C . GLU A 1 90 ? 13.758 -1.3 3.756 1 71.5 90 GLU A C 1
ATOM 691 O O . GLU A 1 90 ? 13.844 -2.289 3.027 1 71.5 90 GLU A O 1
ATOM 696 N N . LYS A 1 91 ? 14.711 -0.949 4.477 1 72.31 91 LYS A N 1
ATOM 697 C CA . LYS A 1 91 ? 15.891 -1.812 4.559 1 72.31 91 LYS A CA 1
ATOM 698 C C . LYS A 1 91 ? 15.633 -3.002 5.48 1 72.31 91 LYS A C 1
ATOM 700 O O . LYS A 1 91 ? 16.203 -4.078 5.285 1 72.31 91 LYS A O 1
ATOM 705 N N . ASP A 1 92 ? 14.594 -2.824 6.371 1 77.44 92 ASP A N 1
ATOM 706 C CA . ASP A 1 92 ? 14.453 -3.887 7.363 1 77.44 92 ASP A CA 1
ATOM 707 C C . ASP A 1 92 ? 13.188 -4.703 7.113 1 77.44 92 ASP A C 1
ATOM 709 O O . ASP A 1 92 ? 12.914 -5.672 7.824 1 77.44 92 ASP A O 1
ATOM 713 N N . LEU A 1 93 ? 12.516 -4.371 6.035 1 83.75 93 LEU A N 1
ATOM 714 C CA . LEU A 1 93 ? 11.344 -5.168 5.699 1 83.75 93 LEU A CA 1
ATOM 715 C C . LEU A 1 93 ? 11.734 -6.383 4.863 1 83.75 93 LEU A C 1
ATOM 717 O O . LEU A 1 93 ? 12.633 -6.305 4.027 1 83.75 93 LEU A O 1
ATOM 721 N N . PRO A 1 94 ? 11.086 -7.488 5.215 1 88.88 94 PRO A N 1
ATOM 722 C CA . PRO A 1 94 ? 11.25 -8.57 4.238 1 88.88 94 PRO A CA 1
ATOM 723 C C . PRO A 1 94 ? 10.859 -8.156 2.824 1 88.88 94 PRO A C 1
ATOM 725 O O . PRO A 1 94 ? 9.898 -7.402 2.645 1 88.88 94 PRO A O 1
ATOM 728 N N . VAL A 1 95 ? 11.672 -8.617 1.878 1 88.25 95 VAL A N 1
ATOM 729 C CA . VAL A 1 95 ? 11.422 -8.305 0.475 1 88.25 95 VAL A CA 1
ATOM 730 C C . VAL A 1 95 ? 11.102 -9.586 -0.29 1 88.25 95 VAL A C 1
ATOM 732 O O . VAL A 1 95 ? 11.828 -10.578 -0.187 1 88.25 95 VAL A O 1
ATOM 735 N N . TYR A 1 96 ? 9.992 -9.547 -0.992 1 91.81 96 TYR A N 1
ATOM 736 C CA . TYR A 1 96 ? 9.602 -10.68 -1.822 1 91.81 96 TYR A CA 1
ATOM 737 C C . TYR A 1 96 ? 9.438 -10.258 -3.277 1 91.81 96 TYR A C 1
ATOM 739 O O . TYR A 1 96 ? 8.844 -9.219 -3.564 1 91.81 96 TYR A O 1
ATOM 747 N N . ASN A 1 97 ? 9.984 -11.125 -4.125 1 90.5 97 ASN A N 1
ATOM 748 C CA . ASN A 1 97 ? 9.859 -10.906 -5.562 1 90.5 97 ASN A CA 1
ATOM 749 C C . ASN A 1 97 ? 8.812 -11.82 -6.18 1 90.5 97 ASN A C 1
ATOM 751 O O . ASN A 1 97 ? 8.883 -13.047 -6.035 1 90.5 97 ASN A O 1
ATOM 755 N N . LEU A 1 98 ? 7.832 -11.211 -6.801 1 92.19 98 LEU A N 1
ATOM 756 C CA . LEU A 1 98 ? 6.781 -11.938 -7.508 1 92.19 98 LEU A CA 1
ATOM 757 C C . LEU A 1 98 ? 6.816 -11.625 -9 1 92.19 98 LEU A C 1
ATOM 759 O O . LEU A 1 98 ? 7.176 -10.516 -9.398 1 92.19 98 LEU A O 1
ATOM 763 N N . HIS A 1 99 ? 6.504 -12.586 -9.75 1 92.19 99 HIS A N 1
ATOM 764 C CA . HIS A 1 99 ? 6.273 -12.422 -11.18 1 92.19 99 HIS A CA 1
ATOM 765 C C . HIS A 1 99 ? 4.785 -12.477 -11.508 1 92.19 99 HIS A C 1
ATOM 767 O O . HIS A 1 99 ? 4.008 -13.117 -10.797 1 92.19 99 HIS A O 1
ATOM 773 N N . TYR A 1 100 ? 4.438 -11.797 -12.523 1 91.94 100 TYR A N 1
ATOM 774 C CA . TYR A 1 100 ? 3.084 -11.961 -13.039 1 91.94 100 TYR A CA 1
ATOM 775 C C . TYR A 1 100 ? 3.086 -12.016 -14.562 1 91.94 100 TYR A C 1
ATOM 777 O O . TYR A 1 100 ? 4.043 -11.578 -15.211 1 91.94 100 TYR A O 1
ATOM 785 N N . ASP A 1 101 ? 2.035 -12.68 -15.07 1 88.31 101 ASP A N 1
ATOM 786 C CA . ASP A 1 101 ? 1.69 -12.734 -16.484 1 88.31 101 ASP A CA 1
ATOM 787 C C . ASP A 1 101 ? 0.2 -12.477 -16.703 1 88.31 101 ASP A C 1
ATOM 789 O O . ASP A 1 101 ? -0.617 -12.773 -15.828 1 88.31 101 ASP A O 1
ATOM 793 N N . PHE A 1 102 ? -0.029 -11.805 -17.828 1 89.62 102 PHE A N 1
ATOM 794 C CA . PHE A 1 102 ? -1.447 -11.531 -18.031 1 89.62 102 PHE A CA 1
ATOM 795 C C . PHE A 1 102 ? -1.778 -11.461 -19.516 1 89.62 102 PHE A C 1
ATOM 797 O O . PHE A 1 102 ? -0.884 -11.297 -20.359 1 89.62 102 PHE A O 1
ATOM 804 N N . THR A 1 103 ? -3.033 -11.68 -19.844 1 88.69 103 THR A N 1
ATOM 805 C CA . THR A 1 103 ? -3.588 -11.43 -21.172 1 88.69 103 THR A CA 1
ATOM 806 C C . THR A 1 103 ? -4.59 -10.281 -21.125 1 88.69 103 THR A C 1
ATOM 808 O O . THR A 1 103 ? -5.559 -10.32 -20.359 1 88.69 103 THR A O 1
ATOM 811 N N . PRO A 1 104 ? -4.277 -9.211 -21.906 1 87.38 104 PRO A N 1
ATOM 812 C CA . PRO A 1 104 ? -5.227 -8.094 -21.922 1 87.38 104 PRO A CA 1
ATOM 813 C C . PRO A 1 104 ? -6.594 -8.484 -22.484 1 87.38 104 PRO A C 1
ATOM 815 O O . PRO A 1 104 ? -6.688 -9.406 -23.297 1 87.38 104 PRO A O 1
ATOM 818 N N . VAL A 1 105 ? -7.559 -7.746 -21.922 1 88.56 105 VAL A N 1
ATOM 819 C CA . VAL A 1 105 ? -8.883 -7.922 -22.5 1 88.56 105 VAL A CA 1
ATOM 820 C C . VAL A 1 105 ? -8.859 -7.516 -23.984 1 88.56 105 VAL A C 1
ATOM 822 O O . VAL A 1 105 ? -8.227 -6.527 -24.344 1 88.56 105 VAL A O 1
ATOM 825 N N . GLY A 1 106 ? -9.578 -8.125 -24.859 1 81.81 106 GLY A N 1
ATOM 826 C CA . GLY A 1 106 ? -9.695 -7.82 -26.281 1 81.81 106 GLY A CA 1
ATOM 827 C C . GLY A 1 106 ? -8.672 -8.547 -27.125 1 81.81 106 GLY A C 1
ATOM 828 O O . GLY A 1 106 ? -8.727 -8.492 -28.359 1 81.81 106 GLY A O 1
ATOM 829 N N . THR A 1 107 ? -7.613 -9 -26.453 1 68.25 107 THR A N 1
ATOM 830 C CA . THR A 1 107 ? -6.645 -9.758 -27.234 1 68.25 107 THR A CA 1
ATOM 831 C C . THR A 1 107 ? -7.262 -11.062 -27.734 1 68.25 107 THR A C 1
ATOM 833 O O . THR A 1 107 ? -7.98 -11.742 -27 1 68.25 107 THR A O 1
ATOM 836 N N . THR A 1 108 ? -7.445 -11.234 -28.922 1 65.62 108 THR A N 1
ATOM 837 C CA . THR A 1 108 ? -7.836 -12.469 -29.594 1 65.62 108 THR A CA 1
ATOM 838 C C . THR A 1 108 ? -6.617 -13.352 -29.859 1 65.62 108 THR A C 1
ATOM 840 O O . THR A 1 108 ? -5.492 -12.852 -29.922 1 65.62 108 THR A O 1
ATOM 843 N N . GLU A 1 109 ? -6.699 -14.695 -29.469 1 59.06 109 GLU A N 1
ATOM 844 C CA . GLU A 1 109 ? -5.637 -15.656 -29.766 1 59.06 109 GLU A CA 1
ATOM 845 C C . GLU A 1 109 ? -4.914 -15.289 -31.062 1 59.06 109 GLU A C 1
ATOM 847 O O . GLU A 1 109 ? -3.732 -15.609 -31.219 1 59.06 109 GLU A O 1
ATOM 852 N N . SER A 1 110 ? -5.543 -14.781 -31.984 1 54.19 110 SER A N 1
ATOM 853 C CA . SER A 1 110 ? -4.934 -14.438 -33.25 1 54.19 110 SER A CA 1
ATOM 854 C C . SER A 1 110 ? -4.121 -13.156 -33.156 1 54.19 110 SER A C 1
ATOM 856 O O . SER A 1 110 ? -3.592 -12.672 -34.156 1 54.19 110 SER A O 1
ATOM 858 N N . ASP A 1 111 ? -4.102 -12.625 -32.031 1 54.25 111 ASP A N 1
ATOM 859 C CA . ASP A 1 111 ? -3.344 -11.375 -31.984 1 54.25 111 ASP A CA 1
ATOM 860 C C . ASP A 1 111 ? -1.845 -11.648 -31.891 1 54.25 111 ASP A C 1
ATOM 862 O O . ASP A 1 111 ? -1.393 -12.344 -30.984 1 54.25 111 ASP A O 1
ATOM 866 N N . PRO A 1 112 ? -0.97 -11.531 -32.969 1 48.81 112 PRO A N 1
ATOM 867 C CA . PRO A 1 112 ? 0.45 -11.828 -33.156 1 48.81 112 PRO A CA 1
ATOM 868 C C . PRO A 1 112 ? 1.323 -11.359 -32 1 48.81 112 PRO A C 1
ATOM 870 O O . PRO A 1 112 ? 2.49 -11.75 -31.906 1 48.81 112 PRO A O 1
ATOM 873 N N . LEU A 1 113 ? 0.931 -10.312 -31.281 1 44.41 113 LEU A N 1
ATOM 874 C CA . LEU A 1 113 ? 1.954 -9.719 -30.438 1 44.41 113 LEU A CA 1
ATOM 875 C C . LEU A 1 113 ? 2.344 -10.672 -29.312 1 44.41 113 LEU A C 1
ATOM 877 O O . LEU A 1 113 ? 3.457 -10.602 -28.781 1 44.41 113 LEU A O 1
ATOM 881 N N . LEU A 1 114 ? 1.515 -11.617 -28.875 1 43.16 114 LEU A N 1
ATOM 882 C CA . LEU A 1 114 ? 1.853 -12.508 -27.766 1 43.16 114 LEU A CA 1
ATOM 883 C C . LEU A 1 114 ? 2.865 -13.555 -28.203 1 43.16 114 LEU A C 1
ATOM 885 O O . LEU A 1 114 ? 3.541 -14.164 -27.375 1 43.16 114 LEU A O 1
ATOM 889 N N . MET A 1 115 ? 2.918 -14.016 -29.438 1 38.81 115 MET A N 1
ATOM 890 C CA . MET A 1 115 ? 3.684 -15.156 -29.938 1 38.81 115 MET A CA 1
ATOM 891 C C . MET A 1 115 ? 5.176 -14.836 -29.969 1 38.81 115 MET A C 1
ATOM 893 O O . MET A 1 115 ? 5.996 -15.711 -30.25 1 38.81 115 MET A O 1
ATOM 897 N N . THR A 1 116 ? 5.52 -13.602 -30.031 1 38.38 116 THR A N 1
ATOM 898 C CA . THR A 1 116 ? 6.926 -13.523 -30.422 1 38.38 116 THR A CA 1
ATOM 899 C C . THR A 1 116 ? 7.828 -13.984 -29.281 1 38.38 116 THR A C 1
ATOM 901 O O . THR A 1 116 ? 9.047 -14.031 -29.422 1 38.38 116 THR A O 1
ATOM 904 N N . MET A 1 117 ? 7.406 -14.055 -28.031 1 31.56 117 MET A N 1
ATOM 905 C CA . MET A 1 117 ? 8.523 -14.445 -27.172 1 31.56 117 MET A CA 1
ATOM 906 C C . MET A 1 117 ? 8.703 -15.961 -27.172 1 31.56 117 MET A C 1
ATOM 908 O O . MET A 1 117 ? 9.422 -16.516 -26.344 1 31.56 117 MET A O 1
ATOM 912 N N . SER A 1 118 ? 8.055 -16.734 -28.031 1 27.97 118 SER A N 1
ATOM 913 C CA . SER A 1 118 ? 8.641 -18.062 -28.141 1 27.97 118 SER A CA 1
ATOM 914 C C . SER A 1 118 ? 9.984 -18.016 -28.859 1 27.97 118 SER A C 1
ATOM 916 O O . SER A 1 118 ? 10.18 -17.219 -29.781 1 27.97 118 SER A O 1
ATOM 918 N N . MET B 1 1 ? -26.781 -3.541 37.781 1 25.95 1 MET B N 1
ATOM 919 C CA . MET B 1 1 ? -26.891 -3.215 36.375 1 25.95 1 MET B CA 1
ATOM 920 C C . MET B 1 1 ? -25.516 -2.969 35.75 1 25.95 1 MET B C 1
ATOM 922 O O . MET B 1 1 ? -25.203 -1.851 35.344 1 25.95 1 MET B O 1
ATOM 926 N N . SER B 1 2 ? -24.422 -3.508 36.312 1 32.59 2 SER B N 1
ATOM 927 C CA . SER B 1 2 ? -22.969 -3.324 36.281 1 32.59 2 SER B CA 1
ATOM 928 C C . SER B 1 2 ? -22.391 -3.643 34.906 1 32.59 2 SER B C 1
ATOM 930 O O . SER B 1 2 ? -21.188 -3.754 34.75 1 32.59 2 SER B O 1
ATOM 932 N N . SER B 1 3 ? -23.125 -4.242 33.969 1 34.41 3 SER B N 1
ATOM 933 C CA . SER B 1 3 ? -22.719 -5.07 32.844 1 34.41 3 SER B CA 1
ATOM 934 C C . SER B 1 3 ? -21.922 -4.262 31.828 1 34.41 3 SER B C 1
ATOM 936 O O . SER B 1 3 ? -21.156 -4.828 31.047 1 34.41 3 SER B O 1
ATOM 938 N N . GLY B 1 4 ? -22.391 -3.172 31.484 1 32.69 4 GLY B N 1
ATOM 939 C CA . GLY B 1 4 ? -22.172 -2.574 30.188 1 32.69 4 GLY B CA 1
ATOM 940 C C . GLY B 1 4 ? -20.734 -2.113 29.969 1 32.69 4 GLY B C 1
ATOM 941 O O . GLY B 1 4 ? -20.438 -1.454 28.969 1 32.69 4 GLY B O 1
ATOM 942 N N . LEU B 1 5 ? -19.969 -1.712 30.953 1 31.77 5 LEU B N 1
ATOM 943 C CA . LEU B 1 5 ? -18.562 -1.336 30.953 1 31.77 5 LEU B CA 1
ATOM 944 C C . LEU B 1 5 ? -17.703 -2.438 30.344 1 31.77 5 LEU B C 1
ATOM 946 O O . LEU B 1 5 ? -16.703 -2.84 30.922 1 31.77 5 LEU B O 1
ATOM 950 N N . GLU B 1 6 ? -18.344 -3.588 30.016 1 30.62 6 GLU B N 1
ATOM 951 C CA . GLU B 1 6 ? -17.578 -4.695 29.469 1 30.62 6 GLU B CA 1
ATOM 952 C C . GLU B 1 6 ? -16.328 -4.188 28.719 1 30.62 6 GLU B C 1
ATOM 954 O O . GLU B 1 6 ? -16.297 -3.033 28.297 1 30.62 6 GLU B O 1
ATOM 959 N N . ASN B 1 7 ? -15.195 -5.02 28.797 1 30.36 7 ASN B N 1
ATOM 960 C CA . ASN B 1 7 ? -13.781 -5.086 28.453 1 30.36 7 ASN B CA 1
ATOM 961 C C . ASN B 1 7 ? -13.539 -4.578 27.031 1 30.36 7 ASN B C 1
ATOM 963 O O . ASN B 1 7 ? -13.844 -5.27 26.062 1 30.36 7 ASN B O 1
ATOM 967 N N . GLN B 1 8 ? -14.094 -3.574 26.609 1 28.75 8 GLN B N 1
ATOM 968 C CA . GLN B 1 8 ? -13.578 -2.988 25.375 1 28.75 8 GLN B CA 1
ATOM 969 C C . GLN B 1 8 ? -12.086 -3.244 25.219 1 28.75 8 GLN B C 1
ATOM 971 O O . GLN B 1 8 ? -11.266 -2.488 25.75 1 28.75 8 GLN B O 1
ATOM 976 N N . ASN B 1 9 ? -11.547 -4.359 25.812 1 32.94 9 ASN B N 1
ATOM 977 C CA . ASN B 1 9 ? -10.203 -4.84 25.531 1 32.94 9 ASN B CA 1
ATOM 978 C C . ASN B 1 9 ? -9.734 -4.395 24.141 1 32.94 9 ASN B C 1
ATOM 980 O O . ASN B 1 9 ? -10.328 -4.77 23.125 1 32.94 9 ASN B O 1
ATOM 984 N N . ALA B 1 10 ? -9.547 -3.168 23.969 1 33.22 10 ALA B N 1
ATOM 985 C CA . ALA B 1 10 ? -8.789 -2.584 22.859 1 33.22 10 ALA B CA 1
ATOM 986 C C . ALA B 1 10 ? -7.918 -3.633 22.188 1 33.22 10 ALA B C 1
ATOM 988 O O . ALA B 1 10 ? -7.016 -4.199 22.812 1 33.22 10 ALA B O 1
ATOM 989 N N . ARG B 1 11 ? -8.398 -4.746 21.766 1 33.53 11 ARG B N 1
ATOM 990 C CA . ARG B 1 11 ? -7.625 -5.664 20.938 1 33.53 11 ARG B CA 1
ATOM 991 C C . ARG B 1 11 ? -6.418 -4.965 20.328 1 33.53 11 ARG B C 1
ATOM 993 O O . ARG B 1 11 ? -6.57 -4.043 19.531 1 33.53 11 ARG B O 1
ATOM 1000 N N . ILE B 1 12 ? -5.461 -4.551 21.031 1 39.56 12 ILE B N 1
ATOM 1001 C CA . ILE B 1 12 ? -4.195 -4.16 20.422 1 39.56 12 ILE B CA 1
ATOM 1002 C C . ILE B 1 12 ? -4.047 -4.832 19.062 1 39.56 12 ILE B C 1
ATOM 1004 O O . ILE B 1 12 ? -3.861 -6.047 18.984 1 39.56 12 ILE B O 1
ATOM 1008 N N . GLU B 1 13 ? -4.965 -4.75 18.281 1 44.34 13 GLU B N 1
ATOM 1009 C CA . GLU B 1 13 ? -4.738 -5.336 16.969 1 44.34 13 GLU B CA 1
ATOM 1010 C C . GLU B 1 13 ? -3.262 -5.293 16.578 1 44.34 13 GLU B C 1
ATOM 1012 O O . GLU B 1 13 ? -2.629 -4.238 16.641 1 44.34 13 GLU B O 1
ATOM 1017 N N . ALA B 1 14 ? -2.645 -6.367 16.984 1 52.62 14 ALA B N 1
ATOM 1018 C CA . ALA B 1 14 ? -1.259 -6.535 16.547 1 52.62 14 ALA B CA 1
ATOM 1019 C C . ALA B 1 14 ? -0.995 -5.809 15.242 1 52.62 14 ALA B C 1
ATOM 1021 O O . ALA B 1 14 ? -1.861 -5.762 14.359 1 52.62 14 ALA B O 1
ATOM 1022 N N . LEU B 1 15 ? -0.209 -4.82 15.359 1 61.66 15 LEU B N 1
ATOM 1023 C CA . LEU B 1 15 ? 0.225 -4.141 14.148 1 61.66 15 LEU B CA 1
ATOM 1024 C C . LEU B 1 15 ? 0.5 -5.141 13.031 1 61.66 15 LEU B C 1
ATOM 1026 O O . LEU B 1 15 ? 1.155 -6.16 13.25 1 61.66 15 LEU B O 1
ATOM 1030 N N . PRO B 1 16 ? -0.265 -4.996 12.086 1 74.56 16 PRO B N 1
ATOM 1031 C CA . PRO B 1 16 ? -0.006 -5.938 10.992 1 74.56 16 PRO B CA 1
ATOM 1032 C C . PRO B 1 16 ? 1.462 -5.961 10.578 1 74.56 16 PRO B C 1
ATOM 1034 O O . PRO B 1 16 ? 2.16 -4.949 10.695 1 74.56 16 PRO B O 1
ATOM 1037 N N . GLY B 1 17 ? 1.959 -7.234 10.383 1 88.5 17 GLY B N 1
ATOM 1038 C CA . GLY B 1 17 ? 3.264 -7.344 9.75 1 88.5 17 GLY B CA 1
ATOM 1039 C C . GLY B 1 17 ? 3.268 -6.879 8.305 1 88.5 17 GLY B C 1
ATOM 1040 O O . GLY B 1 17 ? 2.311 -7.121 7.57 1 88.5 17 GLY B O 1
ATOM 1041 N N . TYR B 1 18 ? 4.285 -6.102 7.914 1 90.19 18 TYR B N 1
ATOM 1042 C CA . TYR B 1 18 ? 4.402 -5.594 6.551 1 90.19 18 TYR B CA 1
ATOM 1043 C C . TYR B 1 18 ? 5.605 -6.207 5.844 1 90.19 18 TYR B C 1
ATOM 1045 O O . TYR B 1 18 ? 6.594 -6.57 6.488 1 90.19 18 TYR B O 1
ATOM 1053 N N . ALA B 1 19 ? 5.484 -6.332 4.594 1 91.56 19 ALA B N 1
ATOM 1054 C CA . ALA B 1 19 ? 6.574 -6.73 3.707 1 91.56 19 ALA B CA 1
ATOM 1055 C C . ALA B 1 19 ? 6.535 -5.941 2.4 1 91.56 19 ALA B C 1
ATOM 1057 O O . ALA B 1 19 ? 5.492 -5.402 2.025 1 91.56 19 ALA B O 1
ATOM 1058 N N . LEU B 1 20 ? 7.699 -5.824 1.787 1 90.12 20 LEU B N 1
ATOM 1059 C CA . LEU B 1 20 ? 7.812 -5.219 0.464 1 90.12 20 LEU B CA 1
ATOM 1060 C C . LEU B 1 20 ? 7.672 -6.273 -0.629 1 90.12 20 LEU B C 1
ATOM 1062 O O . LEU B 1 20 ? 8.32 -7.32 -0.577 1 90.12 20 LEU B O 1
ATOM 1066 N N . PHE B 1 21 ? 6.812 -5.98 -1.574 1 90.69 21 PHE B N 1
ATOM 1067 C CA . PHE B 1 21 ? 6.617 -6.871 -2.711 1 90.69 21 PHE B CA 1
ATOM 1068 C C . PHE B 1 21 ? 7.023 -6.188 -4.012 1 90.69 21 PHE B C 1
ATOM 1070 O O . PHE B 1 21 ? 6.492 -5.129 -4.355 1 90.69 21 PHE B O 1
ATOM 1077 N N . ASN B 1 22 ? 7.953 -6.781 -4.695 1 87.19 22 ASN B N 1
ATOM 1078 C CA . ASN B 1 22 ? 8.312 -6.398 -6.059 1 87.19 22 ASN B CA 1
ATOM 1079 C C . ASN B 1 22 ? 7.582 -7.242 -7.094 1 87.19 22 ASN B C 1
ATOM 1081 O O . ASN B 1 22 ? 7.809 -8.453 -7.191 1 87.19 22 ASN B O 1
ATOM 1085 N N . LEU B 1 23 ? 6.699 -6.633 -7.812 1 90.19 23 LEU B N 1
ATOM 1086 C CA . LEU B 1 23 ? 5.941 -7.309 -8.859 1 90.19 23 LEU B CA 1
ATOM 1087 C C . LEU B 1 23 ? 6.512 -6.992 -10.234 1 90.19 23 LEU B C 1
ATOM 1089 O O . LEU B 1 23 ? 6.551 -5.828 -10.641 1 90.19 23 LEU B O 1
ATOM 1093 N N . LYS B 1 24 ? 6.922 -8 -10.922 1 87.25 24 LYS B N 1
ATOM 1094 C CA . LYS B 1 24 ? 7.535 -7.812 -12.234 1 87.25 24 LYS B CA 1
ATOM 1095 C C . LYS B 1 24 ? 6.84 -8.664 -13.297 1 87.25 24 LYS B C 1
ATOM 1097 O O . LYS B 1 24 ? 6.488 -9.82 -13.039 1 87.25 24 LYS B O 1
ATOM 1102 N N . LEU B 1 25 ? 6.695 -8.016 -14.406 1 87.88 25 LEU B N 1
ATOM 1103 C CA . LEU B 1 25 ? 6.215 -8.789 -15.547 1 87.88 25 LEU B CA 1
ATOM 1104 C C . LEU B 1 25 ? 7.262 -9.812 -15.992 1 87.88 25 LEU B C 1
ATOM 1106 O O . LEU B 1 25 ? 8.445 -9.492 -16.078 1 87.88 25 LEU B O 1
ATOM 1110 N N . ILE B 1 26 ? 6.984 -11.07 -16.172 1 81.81 26 ILE B N 1
ATOM 1111 C CA . ILE B 1 26 ? 7.91 -12.164 -16.469 1 81.81 26 ILE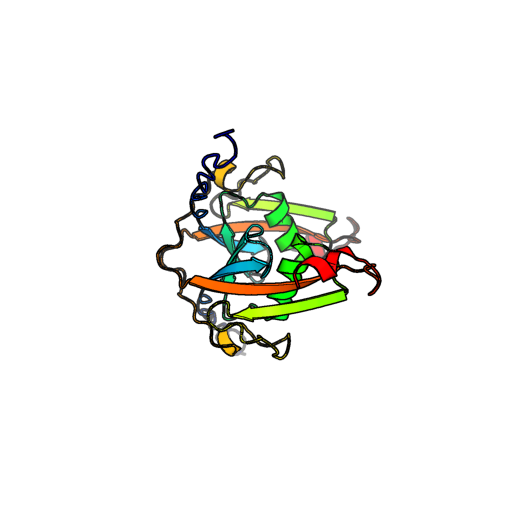 B CA 1
ATOM 1112 C C . ILE B 1 26 ? 8.688 -11.844 -17.75 1 81.81 26 ILE B C 1
ATOM 1114 O O . ILE B 1 26 ? 9.883 -12.117 -17.844 1 81.81 26 ILE B O 1
ATOM 1118 N N . ASN B 1 27 ? 8.156 -11.43 -18.797 1 68.81 27 ASN B N 1
ATOM 1119 C CA . ASN B 1 27 ? 8.883 -11.32 -20.062 1 68.81 27 ASN B CA 1
ATOM 1120 C C . ASN B 1 27 ? 9.469 -9.922 -20.25 1 68.81 27 ASN B C 1
ATOM 1122 O O . ASN B 1 27 ? 10.203 -9.68 -21.203 1 68.81 27 ASN B O 1
ATOM 1126 N N . TRP B 1 28 ? 8.969 -9.016 -19.438 1 59.34 28 TRP B N 1
ATOM 1127 C CA . TRP B 1 28 ? 9.477 -7.668 -19.656 1 59.34 28 TRP B CA 1
ATOM 1128 C C . TRP B 1 28 ? 10.273 -7.172 -18.453 1 59.34 28 TRP B C 1
ATOM 1130 O O . TRP B 1 28 ? 9.961 -7.512 -17.312 1 59.34 28 TRP B O 1
ATOM 1140 N N . GLY B 1 29 ? 11.547 -7.043 -18.531 1 55.97 29 GLY B N 1
ATOM 1141 C CA . GLY B 1 29 ? 12.484 -6.496 -17.578 1 55.97 29 GLY B CA 1
ATOM 1142 C C . GLY B 1 29 ? 12.031 -5.176 -16.984 1 55.97 29 GLY B C 1
ATOM 1143 O O . GLY B 1 29 ? 12.75 -4.57 -16.172 1 55.97 29 GLY B O 1
ATOM 1144 N N . TYR B 1 30 ? 10.898 -4.645 -17.453 1 52.56 30 TYR B N 1
ATOM 1145 C CA . TYR B 1 30 ? 10.773 -3.221 -17.172 1 52.56 30 TYR B CA 1
ATOM 1146 C C . TYR B 1 30 ? 9.75 -2.973 -16.062 1 52.56 30 TYR B C 1
ATOM 1148 O O . TYR B 1 30 ? 9.898 -2.049 -15.266 1 52.56 30 TYR B O 1
ATOM 1156 N N . ILE B 1 31 ? 8.562 -3.584 -16.188 1 54.72 31 ILE B N 1
ATOM 1157 C CA . ILE B 1 31 ? 7.547 -2.924 -15.367 1 54.72 31 ILE B CA 1
ATOM 1158 C C . ILE B 1 31 ? 7.594 -3.473 -13.945 1 54.72 31 ILE B C 1
ATOM 1160 O O . ILE B 1 31 ? 7.363 -4.664 -13.727 1 54.72 31 ILE B O 1
ATOM 1164 N N . ASP B 1 32 ? 8.18 -2.662 -12.992 1 72.25 32 ASP B N 1
ATOM 1165 C CA . ASP B 1 32 ? 8.352 -3.053 -11.594 1 72.25 32 ASP B CA 1
ATOM 1166 C C . ASP B 1 32 ? 7.43 -2.244 -10.68 1 72.25 32 ASP B C 1
ATOM 1168 O O . ASP B 1 32 ? 7.348 -1.02 -10.805 1 72.25 32 ASP B O 1
ATOM 1172 N N . ILE B 1 33 ? 6.367 -2.908 -10.219 1 76.19 33 ILE B N 1
ATOM 1173 C CA . ILE B 1 33 ? 5.609 -2.318 -9.125 1 76.19 33 ILE B CA 1
ATOM 1174 C C . ILE B 1 33 ? 6.203 -2.76 -7.785 1 76.19 33 ILE B C 1
ATOM 1176 O O . ILE B 1 33 ? 6.418 -3.951 -7.559 1 76.19 33 ILE B O 1
ATOM 1180 N N . ALA B 1 34 ? 6.625 -1.792 -6.945 1 83.12 34 ALA B N 1
ATOM 1181 C CA . ALA B 1 34 ? 7.016 -2.094 -5.57 1 83.12 34 ALA B CA 1
ATOM 1182 C C . ALA B 1 34 ? 5.996 -1.547 -4.578 1 83.12 34 ALA B C 1
ATOM 1184 O O . ALA B 1 34 ? 5.629 -0.371 -4.641 1 83.12 34 ALA B O 1
ATOM 1185 N N . ARG B 1 35 ? 5.465 -2.477 -3.76 1 87 35 ARG B N 1
ATOM 1186 C CA . ARG B 1 35 ? 4.453 -2.064 -2.791 1 87 35 ARG B CA 1
ATOM 1187 C C . ARG B 1 35 ? 4.727 -2.678 -1.422 1 87 35 ARG B C 1
ATOM 1189 O O . ARG B 1 35 ? 5.082 -3.854 -1.322 1 87 35 ARG B O 1
ATOM 1196 N N . CYS B 1 36 ? 4.664 -1.849 -0.36 1 88.56 36 CYS B N 1
ATOM 1197 C CA . CYS B 1 36 ? 4.645 -2.33 1.017 1 88.56 36 CYS B CA 1
ATOM 1198 C C . CYS B 1 36 ? 3.232 -2.727 1.435 1 88.56 36 CYS B C 1
ATOM 1200 O O . CYS B 1 36 ? 2.314 -1.903 1.4 1 88.56 36 CYS B O 1
ATOM 1202 N N . LEU B 1 37 ? 3.006 -3.992 1.83 1 89.81 37 LEU B N 1
ATOM 1203 C CA . LEU B 1 37 ? 1.669 -4.516 2.082 1 89.81 37 LEU B CA 1
ATOM 1204 C C . LEU B 1 37 ? 1.607 -5.219 3.434 1 89.81 37 LEU B C 1
ATOM 1206 O O . LEU B 1 37 ? 2.572 -5.867 3.846 1 89.81 37 LEU B O 1
ATOM 1210 N N . PRO B 1 38 ? 0.466 -5.055 4.145 1 88.69 38 PRO B N 1
ATOM 1211 C CA . PRO B 1 38 ? 0.26 -5.875 5.344 1 88.69 38 PRO B CA 1
ATOM 1212 C C . PRO B 1 38 ? -0.005 -7.34 5.016 1 88.69 38 PRO B C 1
ATOM 1214 O O . PRO B 1 38 ? -0.987 -7.66 4.34 1 88.69 38 PRO B O 1
ATOM 1217 N N . VAL B 1 39 ? 0.827 -8.234 5.59 1 92.31 39 VAL B N 1
ATOM 1218 C CA . VAL B 1 39 ? 0.741 -9.633 5.18 1 92.31 39 VAL B CA 1
ATOM 1219 C C . VAL B 1 39 ? -0.436 -10.305 5.883 1 92.31 39 VAL B C 1
ATOM 1221 O O . VAL B 1 39 ? -0.896 -11.367 5.457 1 92.31 39 VAL B O 1
ATOM 1224 N N . ASP B 1 40 ? -1.02 -9.758 6.914 1 89.5 40 ASP B N 1
ATOM 1225 C CA . ASP B 1 40 ? -2.07 -10.367 7.723 1 89.5 40 ASP B CA 1
ATOM 1226 C C . ASP B 1 40 ? -3.449 -10.094 7.129 1 89.5 40 ASP B C 1
ATOM 1228 O O . ASP B 1 40 ? -4.414 -10.797 7.434 1 89.5 40 ASP B O 1
ATOM 1232 N N . THR B 1 41 ? -3.523 -9.094 6.258 1 87.69 41 THR B N 1
ATOM 1233 C CA . THR B 1 41 ? -4.859 -8.703 5.812 1 87.69 41 THR B CA 1
ATOM 1234 C C . THR B 1 41 ? -4.926 -8.656 4.289 1 87.69 41 THR B C 1
ATOM 1236 O O . THR B 1 41 ? -6.016 -8.688 3.709 1 87.69 41 THR B O 1
ATOM 1239 N N . THR B 1 42 ? -3.787 -8.531 3.553 1 89.62 42 THR B N 1
ATOM 1240 C CA . THR B 1 42 ? -3.789 -8.523 2.094 1 89.62 42 THR B CA 1
ATOM 1241 C C . THR B 1 42 ? -3.951 -9.938 1.546 1 89.62 42 THR B C 1
ATOM 1243 O O . THR B 1 42 ? -3.266 -10.867 1.986 1 89.62 42 THR B O 1
ATOM 1246 N N . THR B 1 43 ? -4.832 -10.055 0.622 1 93.81 43 THR B N 1
ATOM 1247 C CA . THR B 1 43 ? -5.102 -11.336 -0.008 1 93.81 43 THR B CA 1
ATOM 1248 C C . THR B 1 43 ? -4.547 -11.375 -1.429 1 93.81 43 THR B C 1
ATOM 1250 O O . THR B 1 43 ? -4.129 -10.344 -1.963 1 93.81 43 THR B O 1
ATOM 1253 N N . LEU B 1 44 ? -4.523 -12.594 -2.084 1 94.81 44 LEU B N 1
ATOM 1254 C CA . LEU B 1 44 ? -4.121 -12.719 -3.48 1 94.81 44 LEU B CA 1
ATOM 1255 C C . LEU B 1 44 ? -5.02 -11.883 -4.383 1 94.81 44 LEU B C 1
ATOM 1257 O O . LEU B 1 44 ? -4.555 -11.32 -5.379 1 94.81 44 LEU B O 1
ATOM 1261 N N . ALA B 1 45 ? -6.305 -11.781 -4.004 1 93.62 45 ALA B N 1
ATOM 1262 C CA . ALA B 1 45 ? -7.23 -10.945 -4.758 1 93.62 45 ALA B CA 1
ATOM 1263 C C . ALA B 1 45 ? -6.773 -9.484 -4.758 1 93.62 45 ALA B C 1
ATOM 1265 O O . ALA B 1 45 ? -6.891 -8.797 -5.77 1 93.62 45 ALA B O 1
ATOM 1266 N N . ASP B 1 46 ? -6.242 -8.961 -3.639 1 90.12 46 ASP B N 1
ATOM 1267 C CA . ASP B 1 46 ? -5.727 -7.602 -3.549 1 90.12 46 ASP B CA 1
ATOM 1268 C C . ASP B 1 46 ? -4.523 -7.406 -4.473 1 90.12 46 ASP B C 1
ATOM 1270 O O . ASP B 1 46 ? -4.406 -6.371 -5.137 1 90.12 46 ASP B O 1
ATOM 1274 N N . ILE B 1 47 ? -3.635 -8.422 -4.469 1 91.38 47 ILE B N 1
ATOM 1275 C CA . ILE B 1 47 ? -2.459 -8.359 -5.332 1 91.38 47 ILE B CA 1
ATOM 1276 C C . ILE B 1 47 ? -2.895 -8.273 -6.793 1 91.38 47 ILE B C 1
ATOM 1278 O O . ILE B 1 47 ? -2.393 -7.438 -7.547 1 91.38 47 ILE B O 1
ATOM 1282 N N . LYS B 1 48 ? -3.791 -9.055 -7.207 1 91.5 48 LYS B N 1
ATOM 1283 C CA . LYS B 1 48 ? -4.285 -9.062 -8.578 1 91.5 48 LYS B CA 1
ATOM 1284 C C . LYS B 1 48 ? -4.953 -7.742 -8.938 1 91.5 48 LYS B C 1
ATOM 1286 O O . LYS B 1 48 ? -4.773 -7.223 -10.039 1 91.5 48 LYS B O 1
ATOM 1291 N N . SER B 1 49 ? -5.68 -7.195 -8.039 1 90.44 49 SER B N 1
ATOM 1292 C CA . SER B 1 49 ? -6.301 -5.891 -8.25 1 90.44 49 SER B CA 1
ATOM 1293 C C . SER B 1 49 ? -5.246 -4.805 -8.445 1 90.44 49 SER B C 1
ATOM 1295 O O . SER B 1 49 ? -5.398 -3.936 -9.305 1 90.44 49 SER B O 1
ATOM 1297 N N . LEU B 1 50 ? -4.246 -4.793 -7.613 1 85.5 50 LEU B N 1
ATOM 1298 C CA . LEU B 1 50 ? -3.139 -3.848 -7.742 1 85.5 50 LEU B CA 1
ATOM 1299 C C . LEU B 1 50 ? -2.516 -3.93 -9.133 1 85.5 50 LEU B C 1
ATOM 1301 O O . LEU B 1 50 ? -2.264 -2.9 -9.766 1 85.5 50 LEU B O 1
ATOM 1305 N N . ILE B 1 51 ? -2.316 -5.148 -9.594 1 87.56 51 ILE B N 1
ATOM 1306 C CA . ILE B 1 51 ? -1.722 -5.352 -10.906 1 87.56 51 ILE B CA 1
ATOM 1307 C C . ILE B 1 51 ? -2.662 -4.816 -11.984 1 87.56 51 ILE B C 1
ATOM 1309 O O . ILE B 1 51 ? -2.238 -4.082 -12.883 1 87.56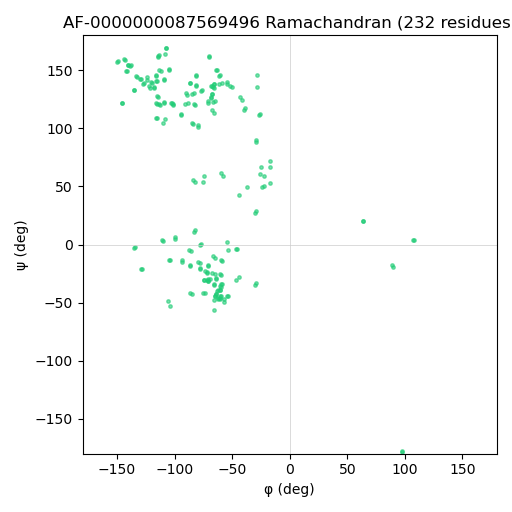 51 ILE B O 1
ATOM 1313 N N . THR B 1 52 ? -3.902 -5.078 -11.891 1 88.06 52 THR B N 1
ATOM 1314 C CA . THR B 1 52 ? -4.891 -4.672 -12.883 1 88.06 52 THR B CA 1
ATOM 1315 C C . THR B 1 52 ? -5.016 -3.15 -12.922 1 88.06 52 THR B C 1
ATOM 1317 O O . THR B 1 52 ? -5.223 -2.57 -13.992 1 88.06 52 THR B O 1
ATOM 1320 N N . GLN B 1 53 ? -4.887 -2.5 -11.812 1 81.81 53 GLN B N 1
ATOM 1321 C CA . GLN B 1 53 ? -4.891 -1.041 -11.773 1 81.81 53 GLN B CA 1
ATOM 1322 C C . GLN B 1 53 ? -3.697 -0.468 -12.539 1 81.81 53 GLN B C 1
ATOM 1324 O O . GLN B 1 53 ? -3.783 0.623 -13.102 1 81.81 53 GLN B O 1
ATOM 1329 N N . HIS B 1 54 ? -2.693 -1.225 -12.531 1 79.88 54 HIS B N 1
ATOM 1330 C CA . HIS B 1 54 ? -1.455 -0.777 -13.156 1 79.88 54 HIS B CA 1
ATOM 1331 C C . HIS B 1 54 ? -1.459 -1.07 -14.656 1 79.88 54 HIS B C 1
ATOM 1333 O O . HIS B 1 54 ? -1.09 -0.213 -15.461 1 79.88 54 HIS B O 1
ATOM 1339 N N . VAL B 1 55 ? -1.909 -2.203 -15.039 1 82.44 55 VAL B N 1
ATOM 1340 C CA . VAL B 1 55 ? -1.755 -2.605 -16.438 1 82.44 55 VAL B CA 1
ATOM 1341 C C . VAL B 1 55 ? -3.088 -2.455 -17.172 1 82.44 55 VAL B C 1
ATOM 1343 O O . VAL B 1 55 ? -3.139 -2.521 -18.391 1 82.44 55 VAL B O 1
ATOM 1346 N N . GLY B 1 56 ?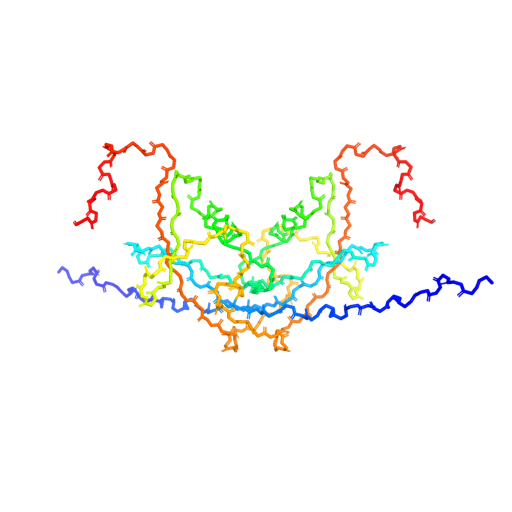 -4.184 -2.277 -16.438 1 84.19 56 GLY B N 1
ATOM 1347 C CA . GLY B 1 56 ? -5.516 -2.23 -17.031 1 84.19 56 GLY B CA 1
ATOM 1348 C C . GLY B 1 56 ? -6.246 -3.557 -16.953 1 84.19 56 GLY B C 1
ATOM 1349 O O . GLY B 1 56 ? -5.75 -4.512 -16.359 1 84.19 56 GLY B O 1
ATOM 1350 N N . PRO B 1 57 ? -7.52 -3.623 -17.547 1 89.44 57 PRO B N 1
ATOM 1351 C CA . PRO B 1 57 ? -8.336 -4.84 -17.5 1 89.44 57 PRO B CA 1
ATOM 1352 C C . PRO B 1 57 ? -7.652 -6.023 -18.188 1 89.44 57 PRO B C 1
ATOM 1354 O O . PRO B 1 57 ? -7.039 -5.863 -19.25 1 89.44 57 PRO B O 1
ATOM 1357 N N . THR B 1 58 ? -7.746 -7.195 -17.578 1 92.25 58 THR B N 1
ATOM 1358 C CA . THR B 1 58 ? -7.074 -8.398 -18.062 1 92.25 58 THR B CA 1
ATOM 1359 C C . THR B 1 58 ? -8.078 -9.523 -18.297 1 92.25 58 THR B C 1
ATOM 1361 O O . THR B 1 58 ? -9.07 -9.641 -17.578 1 92.25 58 THR B O 1
ATOM 1364 N N . LYS B 1 59 ? -7.887 -10.359 -19.312 1 91.69 59 LYS B N 1
ATOM 1365 C CA . LYS B 1 59 ? -8.617 -11.609 -19.531 1 91.69 59 LYS B CA 1
ATOM 1366 C C . LYS B 1 59 ? -8.141 -12.703 -18.578 1 91.69 59 LYS B C 1
ATOM 1368 O O . LYS B 1 59 ? -8.953 -13.5 -18.094 1 91.69 59 LYS B O 1
ATOM 1373 N N . SER B 1 60 ? -6.879 -12.766 -18.391 1 92.38 60 SER B N 1
ATOM 1374 C CA . SER B 1 60 ? -6.258 -13.68 -17.438 1 92.38 60 SER B CA 1
ATOM 1375 C C . SER B 1 60 ? -5.066 -13.023 -16.734 1 92.38 60 SER B C 1
ATOM 1377 O O . SER B 1 60 ? -4.43 -12.125 -17.297 1 92.38 60 SER B O 1
ATOM 1379 N N . LEU B 1 61 ? -4.867 -13.461 -15.523 1 91.94 61 LEU B N 1
ATOM 1380 C CA . LEU B 1 61 ? -3.764 -12.953 -14.719 1 91.94 61 LEU B CA 1
ATOM 1381 C C . LEU B 1 61 ? -3.195 -14.055 -13.82 1 91.94 61 LEU B C 1
ATOM 1383 O O . LEU B 1 61 ? -3.939 -14.703 -13.086 1 91.94 61 LEU B O 1
ATOM 1387 N N . GLN B 1 62 ? -1.92 -14.281 -14.016 1 92.75 62 GLN B N 1
ATOM 1388 C CA . GLN B 1 62 ? -1.217 -15.258 -13.195 1 92.75 62 GLN B CA 1
ATOM 1389 C C . GLN B 1 62 ? -0.102 -14.594 -12.391 1 92.75 62 GLN B C 1
ATOM 1391 O O . GLN B 1 62 ? 0.644 -13.766 -12.914 1 92.75 62 GLN B O 1
ATOM 1396 N N . VAL B 1 63 ? -0.04 -14.977 -11.133 1 93.56 63 VAL B N 1
ATOM 1397 C CA . VAL B 1 63 ? 1.011 -14.484 -10.25 1 93.56 63 VAL B CA 1
ATOM 1398 C C . VAL B 1 63 ? 1.819 -15.664 -9.711 1 93.56 63 VAL B C 1
ATOM 1400 O O . VAL B 1 63 ? 1.256 -16.703 -9.352 1 93.56 63 VAL B O 1
ATOM 1403 N N . SER B 1 64 ? 3.166 -15.492 -9.625 1 93.88 64 SER B N 1
ATOM 1404 C CA . SER B 1 64 ? 4.047 -16.547 -9.125 1 93.88 64 SER B CA 1
ATOM 1405 C C . SER B 1 64 ? 5.199 -15.969 -8.312 1 93.88 64 SER B C 1
ATOM 1407 O O . SER B 1 64 ? 5.512 -14.781 -8.43 1 93.88 64 SER B O 1
ATOM 1409 N N . ARG B 1 65 ? 5.793 -16.828 -7.48 1 92.19 65 ARG B N 1
ATOM 1410 C CA . ARG B 1 65 ? 7.051 -16.453 -6.844 1 92.19 65 ARG B CA 1
ATOM 1411 C C . ARG B 1 65 ? 8.18 -16.375 -7.863 1 92.19 65 ARG B C 1
ATOM 1413 O O . ARG B 1 65 ? 8.312 -17.25 -8.719 1 92.19 65 ARG B O 1
ATOM 1420 N N . ALA B 1 66 ? 8.945 -15.391 -7.766 1 88.5 66 ALA B N 1
ATOM 1421 C CA . ALA B 1 66 ? 9.977 -15.148 -8.773 1 88.5 66 ALA B CA 1
ATOM 1422 C C . ALA B 1 66 ? 11.102 -16.172 -8.672 1 88.5 66 ALA B C 1
ATOM 1424 O O . ALA B 1 66 ? 11.742 -16.516 -9.672 1 88.5 66 ALA B O 1
ATOM 1425 N N . ASP B 1 67 ? 11.359 -16.688 -7.469 1 88.31 67 ASP B N 1
ATOM 1426 C CA . ASP B 1 67 ? 12.531 -17.531 -7.234 1 88.31 67 ASP B CA 1
ATOM 1427 C C . ASP B 1 67 ? 12.375 -18.891 -7.902 1 88.31 67 ASP B C 1
ATOM 1429 O O . ASP B 1 67 ? 13.359 -19.484 -8.344 1 88.31 67 ASP B O 1
ATOM 1433 N N . ASN B 1 68 ? 11.227 -19.375 -8.008 1 89.62 68 ASN B N 1
ATOM 1434 C CA . ASN B 1 68 ? 11.031 -20.719 -8.555 1 89.62 68 ASN B CA 1
ATOM 1435 C C . ASN B 1 68 ? 9.891 -20.75 -9.562 1 89.62 68 ASN B C 1
ATOM 1437 O O . ASN B 1 68 ? 9.57 -21.812 -10.117 1 89.62 68 ASN B O 1
ATOM 1441 N N . ASN B 1 69 ? 9.227 -19.625 -9.75 1 87.5 69 ASN B N 1
ATOM 1442 C CA . ASN B 1 69 ? 8.109 -19.453 -10.672 1 87.5 69 ASN B CA 1
ATOM 1443 C C . ASN B 1 69 ? 6.918 -20.312 -10.281 1 87.5 69 ASN B C 1
ATOM 1445 O O . ASN B 1 69 ? 6.078 -20.641 -11.125 1 87.5 69 ASN B O 1
ATOM 1449 N N . PHE B 1 70 ? 6.891 -20.719 -9.031 1 88.62 70 PHE B N 1
ATOM 1450 C CA . PHE B 1 70 ? 5.723 -21.453 -8.547 1 88.62 70 PHE B CA 1
ATOM 1451 C C . PHE B 1 70 ? 4.5 -20.531 -8.492 1 88.62 70 PHE B C 1
ATOM 1453 O O . PHE B 1 70 ? 4.562 -19.438 -7.934 1 88.62 70 PHE B O 1
ATOM 1460 N N . PRO B 1 71 ? 3.436 -21.016 -9.156 1 91.94 71 PRO B N 1
ATOM 1461 C CA . PRO B 1 71 ? 2.215 -20.203 -9.133 1 91.94 71 PRO B CA 1
ATOM 1462 C C . PRO B 1 71 ? 1.612 -20.094 -7.734 1 91.94 71 PRO B C 1
ATOM 1464 O O . PRO B 1 71 ? 1.669 -21.047 -6.953 1 91.94 71 PRO B O 1
ATOM 1467 N N . LEU B 1 72 ? 1.184 -18.875 -7.469 1 93.44 72 LEU B N 1
ATOM 1468 C CA . LEU B 1 72 ? 0.365 -18.703 -6.273 1 93.44 72 LEU B CA 1
ATOM 1469 C C . LEU B 1 72 ? -1.094 -19.031 -6.559 1 93.44 72 LEU B C 1
ATOM 1471 O O . LEU B 1 72 ? -1.938 -18.141 -6.648 1 93.44 72 LEU B O 1
ATOM 1475 N N . ASP B 1 73 ? -1.411 -20.125 -7.031 1 78.25 73 ASP B N 1
ATOM 1476 C CA . ASP B 1 73 ? -2.717 -20.625 -7.441 1 78.25 73 ASP B CA 1
ATOM 1477 C C . ASP B 1 73 ? -3.572 -20.984 -6.227 1 78.25 73 ASP B C 1
ATOM 1479 O O . ASP B 1 73 ? -3.973 -22.141 -6.062 1 78.25 73 ASP B O 1
ATOM 1483 N N . ALA B 1 74 ? -3.736 -20.109 -5.359 1 73.19 74 ALA B N 1
ATOM 1484 C CA . ALA B 1 74 ? -4.539 -20.328 -4.156 1 73.19 74 ALA B CA 1
ATOM 1485 C C . ALA B 1 74 ? -5.855 -19.547 -4.234 1 73.19 74 ALA B C 1
ATOM 1487 O O . ALA B 1 74 ? -6.113 -18.844 -5.211 1 73.19 74 ALA B O 1
ATOM 1488 N N . ASP B 1 75 ? -6.75 -20 -3.328 1 90.81 75 ASP B N 1
ATOM 1489 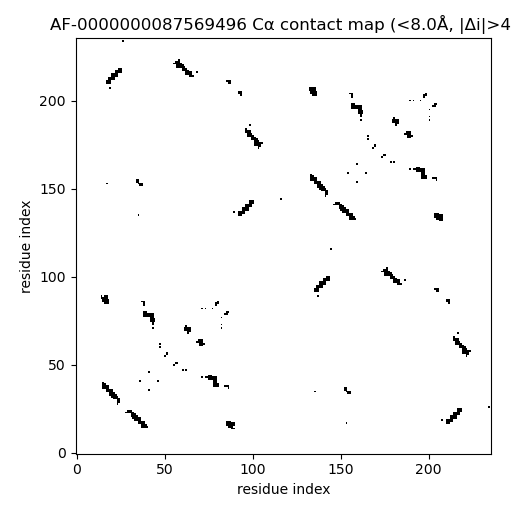C CA . ASP B 1 75 ? -7.941 -19.203 -3.062 1 90.81 75 ASP B CA 1
ATOM 1490 C C . ASP B 1 75 ? -7.605 -17.719 -2.982 1 90.81 75 ASP B C 1
ATOM 1492 O O . ASP B 1 75 ? -6.613 -17.344 -2.357 1 90.81 75 ASP B O 1
ATOM 1496 N N . ASP B 1 76 ? -8.328 -16.938 -3.84 1 92.06 76 ASP B N 1
ATOM 1497 C CA . ASP B 1 76 ? -8.078 -15.5 -3.92 1 92.06 76 ASP B CA 1
ATOM 1498 C C . ASP B 1 76 ? -8.281 -14.828 -2.561 1 92.06 76 ASP B C 1
ATOM 1500 O O . ASP B 1 76 ? -7.836 -13.703 -2.346 1 92.06 76 ASP B O 1
ATOM 1504 N N . ASN B 1 77 ? -8.922 -15.555 -1.628 1 93.25 77 ASN B N 1
ATOM 1505 C CA . ASN B 1 77 ? -9.281 -14.938 -0.355 1 93.25 77 ASN B CA 1
ATOM 1506 C C . ASN B 1 77 ? -8.289 -15.305 0.745 1 93.25 77 ASN B C 1
ATOM 1508 O O . ASN B 1 77 ? -8.469 -14.922 1.902 1 93.25 77 ASN B O 1
ATOM 1512 N N . ILE B 1 78 ? -7.277 -15.953 0.421 1 93.19 78 ILE B N 1
ATOM 1513 C CA . ILE B 1 78 ? -6.242 -16.281 1.392 1 93.19 78 ILE B CA 1
ATOM 1514 C C . ILE B 1 78 ? -5.305 -15.094 1.574 1 93.19 78 ILE B C 1
ATOM 1516 O O . ILE B 1 78 ? -4.945 -14.422 0.603 1 93.19 78 ILE B O 1
ATOM 1520 N N . THR B 1 79 ? -4.945 -14.82 2.865 1 94 79 THR B N 1
ATOM 1521 C CA . THR B 1 79 ? -4.023 -13.727 3.148 1 94 79 THR B CA 1
ATOM 1522 C C . THR B 1 79 ? -2.613 -14.07 2.672 1 94 79 THR B C 1
ATOM 1524 O O . THR B 1 79 ? -2.301 -15.242 2.434 1 94 79 THR B O 1
ATOM 1527 N N . LEU B 1 80 ? -1.75 -13.094 2.496 1 95.31 80 LEU B N 1
ATOM 1528 C CA . LEU B 1 80 ? -0.357 -13.32 2.125 1 95.31 80 LEU B CA 1
ATOM 1529 C C . LEU B 1 80 ? 0.354 -14.172 3.17 1 95.31 80 LEU B C 1
ATOM 1531 O O . LEU B 1 80 ? 1.178 -15.023 2.824 1 95.31 80 LEU B O 1
ATOM 1535 N N . ARG B 1 81 ? 0.004 -13.961 4.43 1 94.31 81 ARG B N 1
ATOM 1536 C CA . ARG B 1 81 ? 0.545 -14.82 5.48 1 94.31 81 ARG B CA 1
ATOM 1537 C C . ARG B 1 81 ? 0.158 -16.281 5.254 1 94.31 81 ARG B C 1
ATOM 1539 O O . ARG B 1 81 ? 0.989 -17.172 5.402 1 94.31 81 ARG B O 1
ATOM 1546 N N . GLY B 1 82 ? -1.09 -16.406 4.918 1 93.94 82 GLY B N 1
ATOM 1547 C CA . GLY B 1 82 ? -1.569 -17.75 4.613 1 93.94 82 GLY B CA 1
ATOM 1548 C C . GLY B 1 82 ? -0.837 -18.406 3.455 1 93.94 82 GLY B C 1
ATOM 1549 O O . GLY B 1 82 ? -0.8 -19.625 3.344 1 93.94 82 GLY B O 1
ATOM 1550 N N . LEU B 1 83 ? -0.287 -17.625 2.545 1 94.31 83 LEU B N 1
ATOM 1551 C CA . LEU B 1 83 ? 0.48 -18.109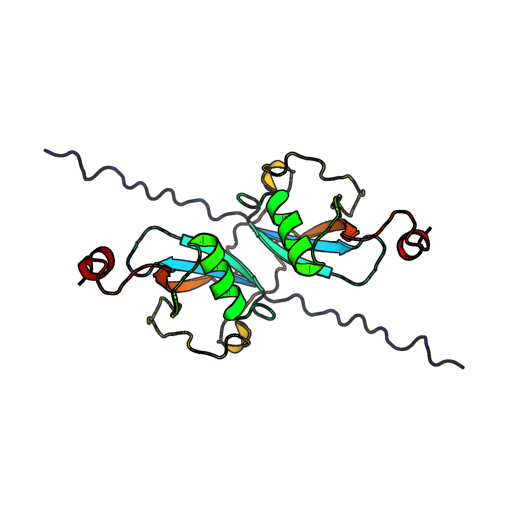 1.404 1 94.31 83 LEU B CA 1
ATOM 1552 C C . LEU B 1 83 ? 1.941 -18.328 1.784 1 94.31 83 LEU B C 1
ATOM 1554 O O . LEU B 1 83 ? 2.762 -18.688 0.938 1 94.31 83 LEU B O 1
ATOM 1558 N N . GLY B 1 84 ? 2.346 -17.953 3.016 1 92.88 84 GLY B N 1
ATOM 1559 C CA . GLY B 1 84 ? 3.691 -18.234 3.488 1 92.88 84 GLY B CA 1
ATOM 1560 C C . GLY B 1 84 ? 4.57 -17.016 3.561 1 92.88 84 GLY B C 1
ATOM 1561 O O . GLY B 1 84 ? 5.758 -17.109 3.877 1 92.88 84 GLY B O 1
ATOM 1562 N N . PHE B 1 85 ? 4.066 -15.914 3.289 1 94.12 85 PHE B N 1
ATOM 1563 C CA . PHE B 1 85 ? 4.852 -14.688 3.42 1 94.12 85 PHE B CA 1
ATOM 1564 C C . PHE B 1 85 ? 4.875 -14.211 4.867 1 94.12 85 PHE B C 1
ATOM 1566 O O . PHE B 1 85 ? 3.865 -14.297 5.57 1 94.12 85 PHE B O 1
ATOM 1573 N N . ARG B 1 86 ? 5.996 -13.641 5.254 1 93.75 86 ARG B N 1
ATOM 1574 C CA . ARG B 1 86 ? 6.16 -13.086 6.594 1 93.75 86 ARG B CA 1
ATOM 1575 C C . ARG B 1 86 ? 6.383 -11.578 6.535 1 93.75 86 ARG B C 1
ATOM 1577 O O . ARG B 1 86 ? 6.98 -11.062 5.586 1 93.75 86 ARG B O 1
ATOM 1584 N N . GLY B 1 87 ? 5.77 -10.969 7.484 1 91.06 87 GLY B N 1
ATOM 1585 C CA . GLY B 1 87 ? 5.961 -9.531 7.625 1 91.06 87 GLY B CA 1
ATOM 1586 C C . GLY B 1 87 ? 6.664 -9.156 8.914 1 91.06 87 GLY B C 1
ATOM 1587 O O . GLY B 1 87 ? 6.852 -9.992 9.797 1 91.06 87 GLY B O 1
ATOM 1588 N N . LYS B 1 88 ? 7.191 -7.941 8.938 1 86.69 88 LYS B N 1
ATOM 1589 C CA . LYS B 1 88 ? 7.727 -7.336 10.156 1 86.69 88 LYS B CA 1
ATOM 1590 C C . LYS B 1 88 ? 6.824 -6.207 10.648 1 86.69 88 LYS B C 1
ATOM 1592 O O . LYS B 1 88 ? 6.246 -5.469 9.844 1 86.69 88 LYS B O 1
ATOM 1597 N N . VAL B 1 89 ? 6.719 -6.184 11.969 1 78.94 89 VAL B N 1
ATOM 1598 C CA . VAL B 1 89 ? 5.969 -5.082 12.562 1 78.94 89 VAL B CA 1
ATOM 1599 C C . VAL B 1 89 ? 6.684 -3.762 12.289 1 78.94 89 VAL B C 1
ATOM 1601 O O . VAL B 1 89 ? 7.91 -3.682 12.398 1 78.94 89 VAL B O 1
ATOM 1604 N N . GLU B 1 90 ? 6.008 -2.887 11.695 1 71.5 90 GLU B N 1
ATOM 1605 C CA . GLU B 1 90 ? 6.547 -1.588 11.305 1 71.5 90 GLU B CA 1
ATOM 1606 C C . GLU B 1 90 ? 7.074 -0.822 12.508 1 71.5 90 GLU B C 1
ATOM 1608 O O . GLU B 1 90 ? 6.602 0.278 12.805 1 71.5 90 GLU B O 1
ATOM 1613 N N . LYS B 1 91 ? 7.949 -1.307 13.18 1 71.75 91 LYS B N 1
ATOM 1614 C CA . LYS B 1 91 ? 8.445 -0.589 14.352 1 71.75 91 LYS B CA 1
ATOM 1615 C C . LYS B 1 91 ? 9.406 0.528 13.945 1 71.75 91 LYS B C 1
ATOM 1617 O O . LYS B 1 91 ? 9.492 1.553 14.625 1 71.75 91 LYS B O 1
ATOM 1622 N N . ASP B 1 92 ? 9.969 0.377 12.711 1 77.12 92 ASP B N 1
ATOM 1623 C CA . ASP B 1 92 ? 11.008 1.349 12.383 1 77.12 92 ASP B CA 1
ATOM 1624 C C . ASP B 1 92 ? 10.539 2.316 11.305 1 77.12 92 ASP B C 1
ATOM 1626 O O . ASP B 1 92 ? 11.266 3.24 10.93 1 77.12 92 ASP B O 1
ATOM 1630 N N . LEU B 1 93 ? 9.312 2.15 10.93 1 83.06 93 LEU B N 1
ATOM 1631 C CA . LEU B 1 93 ? 8.781 3.098 9.953 1 83.06 93 LEU B CA 1
ATOM 1632 C C . LEU B 1 93 ? 8.219 4.332 10.648 1 83.06 93 LEU B C 1
ATOM 1634 O O . LEU B 1 93 ? 7.637 4.23 11.727 1 83.06 93 LEU B O 1
ATOM 1638 N N . PRO B 1 94 ? 8.516 5.48 10.031 1 88.88 94 PRO B N 1
ATOM 1639 C CA . PRO B 1 94 ? 7.75 6.621 10.539 1 88.88 94 PRO B CA 1
ATOM 1640 C C . PRO B 1 94 ? 6.242 6.383 10.492 1 88.88 94 PRO B C 1
ATOM 1642 O O . PRO B 1 94 ? 5.738 5.758 9.555 1 88.88 94 PRO B O 1
ATOM 1645 N N . VAL B 1 95 ? 5.59 6.82 11.586 1 88.38 95 VAL B N 1
ATOM 1646 C CA . VAL B 1 95 ? 4.141 6.664 11.688 1 88.38 95 VAL B CA 1
ATOM 1647 C C . VAL B 1 95 ? 3.475 8.039 11.688 1 88.38 95 VAL B C 1
ATOM 1649 O O . VAL B 1 95 ? 3.873 8.93 12.445 1 88.38 95 VAL B O 1
ATOM 1652 N N . TYR B 1 96 ? 2.523 8.211 10.797 1 91.88 96 TYR B N 1
ATOM 1653 C CA . TYR B 1 96 ? 1.755 9.445 10.727 1 91.88 96 TYR B CA 1
ATOM 1654 C C . TYR B 1 96 ? 0.267 9.172 10.914 1 91.88 96 TYR B C 1
ATOM 1656 O O . TYR B 1 96 ? -0.278 8.234 10.328 1 91.88 96 TYR B O 1
ATOM 1664 N N . ASN B 1 97 ? -0.313 10.016 11.75 1 90.5 97 ASN B N 1
ATOM 1665 C CA . ASN B 1 97 ? -1.75 9.938 11.992 1 90.5 97 ASN B CA 1
ATOM 1666 C C . ASN B 1 97 ? -2.504 11.023 11.234 1 90.5 97 ASN B C 1
ATOM 1668 O O . ASN B 1 97 ? -2.207 12.211 11.383 1 90.5 97 ASN B O 1
ATOM 1672 N N . LEU B 1 98 ? -3.414 10.586 10.406 1 92.25 98 LEU B N 1
ATOM 1673 C CA . LEU B 1 98 ? -4.277 11.492 9.656 1 92.25 98 LEU B CA 1
ATOM 1674 C C . LEU B 1 98 ? -5.738 11.305 10.055 1 92.25 98 LEU B C 1
ATOM 1676 O O . LEU B 1 98 ? -6.152 10.195 10.391 1 92.25 98 LEU B O 1
ATOM 1680 N N . HIS B 1 99 ? -6.418 12.359 10.039 1 92.31 99 HIS B N 1
ATOM 1681 C CA . HIS B 1 99 ? -7.867 12.344 10.18 1 92.31 99 HIS B CA 1
ATOM 1682 C C . HIS B 1 99 ? -8.555 12.602 8.844 1 92.31 99 HIS B C 1
ATOM 1684 O O . HIS B 1 99 ? -7.992 13.266 7.969 1 92.31 99 HIS B O 1
ATOM 1690 N N . TYR B 1 100 ? -9.719 12.039 8.742 1 91.88 100 TYR B N 1
ATOM 1691 C CA . TYR B 1 100 ? -10.539 12.414 7.59 1 91.88 100 TYR B CA 1
ATOM 1692 C C . TYR B 1 100 ? -12 12.594 7.996 1 91.88 100 TYR B C 1
ATOM 1694 O O . TYR B 1 100 ? -12.43 12.078 9.031 1 91.88 100 TYR B O 1
ATOM 1702 N N . ASP B 1 101 ? -12.695 13.438 7.195 1 88.38 101 ASP B N 1
ATOM 1703 C CA . ASP B 1 101 ? -14.141 13.656 7.238 1 88.38 101 ASP B CA 1
ATOM 1704 C C . ASP B 1 101 ? -14.742 13.602 5.836 1 88.38 101 ASP B C 1
ATOM 1706 O O . ASP B 1 101 ? -14.062 13.891 4.852 1 88.38 101 ASP B O 1
ATOM 1710 N N . PHE B 1 102 ? -15.953 13.047 5.855 1 89.38 102 PHE B N 1
ATOM 1711 C CA . PHE B 1 102 ? -16.547 12.961 4.523 1 89.38 102 PHE B CA 1
ATOM 1712 C C . PHE B 1 102 ? -18.062 13.055 4.598 1 89.38 102 PHE B C 1
ATOM 1714 O O . PHE B 1 102 ? -18.656 12.867 5.664 1 89.38 102 PHE B O 1
ATOM 1721 N N . THR B 1 103 ? -18.656 13.438 3.48 1 89 103 THR B N 1
ATOM 1722 C CA . THR B 1 103 ? -20.094 13.359 3.279 1 89 103 THR B CA 1
ATOM 1723 C C . THR B 1 103 ? -20.438 12.344 2.199 1 89 103 THR B C 1
ATOM 1725 O O . THR B 1 103 ? -19.953 12.422 1.075 1 89 103 THR B O 1
ATOM 1728 N N . PRO B 1 104 ? -21.234 11.328 2.604 1 87.56 104 PRO B N 1
ATOM 1729 C CA . PRO B 1 104 ? -21.609 10.3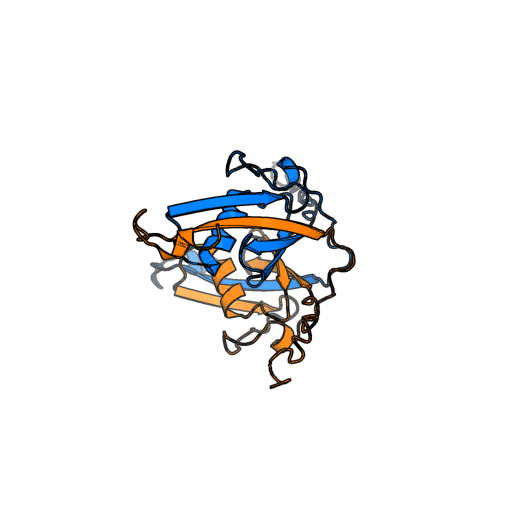36 1.596 1 87.56 104 PRO B CA 1
ATOM 1730 C C . PRO B 1 104 ? -22.453 10.93 0.47 1 87.56 104 PRO B C 1
ATOM 1732 O O . PRO B 1 104 ? -23.156 11.914 0.679 1 87.56 104 PRO B O 1
ATOM 1735 N N . VAL B 1 105 ? -22.25 10.281 -0.678 1 88.69 105 VAL B N 1
ATOM 1736 C CA . VAL B 1 105 ? -23.141 10.656 -1.781 1 88.69 105 VAL B CA 1
ATOM 1737 C C . VAL B 1 105 ? -24.594 10.367 -1.407 1 88.69 105 VAL B C 1
ATOM 1739 O O . VAL B 1 105 ? -24.891 9.336 -0.795 1 88.69 105 VAL B O 1
ATOM 1742 N N . GLY B 1 106 ? -25.547 11.109 -1.807 1 82.19 106 GLY B N 1
ATOM 1743 C CA . GLY B 1 106 ? -26.969 10.938 -1.562 1 82.19 106 GLY B CA 1
ATOM 1744 C C . GLY B 1 106 ? -27.438 11.609 -0.287 1 82.19 106 GLY B C 1
ATOM 1745 O O . GLY B 1 106 ? -28.641 11.664 -0.014 1 82.19 106 GLY B O 1
ATOM 1746 N N . THR B 1 107 ? -26.484 11.914 0.585 1 68.38 107 THR B N 1
ATOM 1747 C CA . THR B 1 107 ? -26.906 12.633 1.781 1 68.38 107 THR B CA 1
ATOM 1748 C C . THR B 1 107 ? -27.375 14.039 1.427 1 68.38 107 THR B C 1
ATOM 1750 O O . THR B 1 107 ? -26.766 14.719 0.601 1 68.38 107 THR B O 1
ATOM 1753 N N . THR B 1 108 ? -28.547 14.344 1.611 1 65.19 108 THR B N 1
ATOM 1754 C CA . THR B 1 108 ? -29.125 15.68 1.512 1 65.19 108 THR B CA 1
ATOM 1755 C C . THR B 1 108 ? -28.953 16.453 2.822 1 65.19 108 THR B C 1
ATOM 1757 O O . THR B 1 108 ? -28.766 15.836 3.879 1 65.19 108 THR B O 1
ATOM 1760 N N . GLU B 1 109 ? -28.406 17.734 2.723 1 58.81 109 GLU B N 1
ATOM 1761 C CA . GLU B 1 109 ? -28.297 18.594 3.895 1 58.81 109 GLU B CA 1
ATOM 1762 C C . GLU B 1 109 ? -29.406 18.297 4.906 1 58.81 109 GLU B C 1
ATOM 1764 O O . GLU B 1 109 ? -29.219 18.516 6.105 1 58.81 109 GLU B O 1
ATOM 1769 N N . SER B 1 110 ? -30.5 17.953 4.523 1 53.78 110 SER B N 1
ATOM 1770 C CA . SER B 1 110 ? -31.609 17.672 5.426 1 53.78 110 SER B CA 1
ATOM 1771 C C . SER B 1 110 ? -31.469 16.297 6.074 1 53.78 110 SER B C 1
ATOM 1773 O O . SER B 1 110 ? -32.344 15.867 6.828 1 53.78 110 SER B O 1
ATOM 1775 N N . ASP B 1 111 ? -30.469 15.656 5.738 1 54.12 111 ASP B N 1
ATOM 1776 C CA . ASP B 1 111 ? -30.375 14.344 6.359 1 54.12 111 ASP B CA 1
ATOM 1777 C C . ASP B 1 111 ? -29.844 14.438 7.785 1 54.12 111 ASP B C 1
ATOM 1779 O O . ASP B 1 111 ? -28.75 14.961 8.008 1 54.12 111 ASP B O 1
ATOM 1783 N N . PRO B 1 112 ? -30.625 14.367 8.914 1 46.47 112 PRO B N 1
ATOM 1784 C CA . PRO B 1 112 ? -30.391 14.5 10.352 1 46.47 112 PRO B CA 1
ATOM 1785 C C . PRO B 1 112 ? -29.172 13.711 10.828 1 46.47 112 PRO B C 1
ATOM 1787 O O . PRO B 1 112 ? -28.672 13.93 11.938 1 46.47 112 PRO B O 1
ATOM 1790 N N . LEU B 1 113 ? -28.859 12.609 10.18 1 44.28 113 LEU B N 1
ATOM 1791 C CA . LEU B 1 113 ? -27.891 11.758 10.867 1 44.28 113 LEU B CA 1
ATOM 1792 C C . LEU B 1 113 ? -26.531 12.453 10.984 1 44.28 113 LEU B C 1
ATOM 1794 O O . LEU B 1 113 ? -25.75 12.133 11.875 1 44.28 113 LEU B O 1
ATOM 1798 N N . LEU B 1 114 ? -26.203 13.375 10.109 1 42.78 114 LEU B N 1
ATOM 1799 C CA . LEU B 1 114 ? -24.891 14 10.188 1 42.78 114 LEU B CA 1
ATOM 1800 C C . LEU B 1 114 ? -24.828 14.977 11.352 1 42.78 114 LEU B C 1
ATOM 1802 O O . LEU B 1 114 ? -23.734 15.336 11.805 1 42.78 114 LEU B O 1
ATOM 1806 N N . MET B 1 115 ? -25.891 15.641 11.773 1 38.47 115 MET B N 1
ATOM 1807 C CA . MET B 1 115 ? -25.922 16.734 12.727 1 38.47 115 MET B CA 1
ATOM 1808 C C . MET B 1 115 ? -25.688 16.234 14.148 1 38.47 115 MET B C 1
ATOM 1810 O O . MET B 1 115 ? -25.594 17.031 15.086 1 38.47 115 MET B O 1
ATOM 1814 N N . THR B 1 116 ? -25.953 14.984 14.391 1 37.81 116 THR B N 1
ATOM 1815 C CA . THR B 1 116 ? -26.031 14.781 15.836 1 37.81 116 THR B CA 1
ATOM 1816 C C . THR B 1 116 ? -24.656 14.883 16.469 1 37.81 116 THR B C 1
ATOM 1818 O O . THR B 1 116 ? -24.516 14.773 17.703 1 37.81 116 THR B O 1
ATOM 1821 N N . MET B 1 117 ? -23.547 14.781 15.766 1 31.16 117 MET B N 1
ATOM 1822 C CA . MET B 1 117 ? -22.422 14.852 16.688 1 31.16 117 MET B CA 1
ATOM 1823 C C . MET B 1 117 ? -22.078 16.297 17.031 1 31.16 117 MET B C 1
ATOM 1825 O O . MET B 1 117 ? -20.938 16.609 17.359 1 31.16 117 MET B O 1
ATOM 1829 N N . SER B 1 118 ? -22.891 17.297 16.719 1 27.31 118 SER B N 1
ATOM 1830 C CA . SER B 1 118 ? -22.609 18.516 17.469 1 27.31 118 SER B CA 1
ATOM 1831 C C . SER B 1 118 ? -22.969 18.375 18.938 1 27.31 118 SER B C 1
ATOM 1833 O O . SER B 1 118 ? -23.938 17.703 19.281 1 27.31 118 SER B O 1
#

Solvent-accessible surface area (backbone atoms only — not comparable to full-atom values): 13801 Å² total; per-residue (Å²): 139,85,65,84,77,59,80,75,68,69,70,70,65,72,67,55,22,27,22,35,36,38,39,29,39,71,88,43,94,66,60,71,47,75,45,51,43,43,22,72,74,38,24,51,46,53,53,52,48,56,50,33,72,71,76,40,73,58,68,42,79,46,50,20,38,53,90,75,59,49,66,66,84,60,68,49,80,38,27,35,39,77,75,68,47,67,43,36,63,69,77,82,39,44,76,43,55,31,27,32,49,72,39,54,58,86,66,48,92,81,45,68,81,73,60,65,82,109,138,83,66,83,78,58,80,73,64,70,67,72,65,70,67,57,23,27,23,34,36,37,39,28,39,72,90,43,96,68,59,70,49,75,46,51,42,44,22,72,73,38,23,51,48,53,54,52,48,56,50,32,72,71,76,40,74,59,70,41,76,46,49,20,38,51,89,77,58,48,66,66,85,59,68,48,80,38,28,35,37,76,74,70,48,68,43,37,61,66,76,82,39,45,75,42,56,30,26,33,50,71,38,54,59,88,66,48,93,82,47,65,80,75,60,63,83,108

Secondary structure (DSSP, 8-state):
---S------------EEEEEEEEESS-S--EEEEEEETTT-BHHHHHHHHHHHH--EEEEEEEETTT--B--S-TTSBTTTTT---EE-SSS-EEEEEEEEEETT--TT-GGGGGG-/---SS-----------EEEEEEEEESS-S--EEEEEEETTT-BHHHHHHHHHHHH--EEEEEEEETTT--B--S-TTSBTTTTT---EE-SSS-EEEEEEEEEETT--TT-GGGGGG-

Radius of gyration: 21.41 Å; Cα contacts (8 Å, |Δi|>4): 388; chains: 2; bounding box: 61×43×72 Å